Protein AF-A0A538M426-F1 (afdb_monomer_lite)

pLDDT: mean 70.5, std 25.53, range [31.39, 98.0]

Structure (mmCIF, N/CA/C/O backbone):
data_AF-A0A538M426-F1
#
_entry.id   AF-A0A538M426-F1
#
loop_
_atom_site.group_PDB
_atom_site.id
_atom_site.type_symbol
_atom_site.label_atom_id
_atom_site.label_alt_id
_atom_site.label_comp_id
_atom_site.label_asym_id
_atom_site.label_entity_id
_atom_site.label_seq_id
_atom_site.pdbx_PDB_ins_code
_atom_site.Cartn_x
_atom_site.Cartn_y
_atom_site.Cartn_z
_atom_site.occupancy
_atom_site.B_iso_or_equiv
_atom_site.auth_seq_id
_atom_site.auth_comp_id
_atom_site.auth_asym_id
_atom_site.auth_atom_id
_atom_site.pdbx_PDB_model_num
ATOM 1 N N . MET A 1 1 ? 7.640 -6.543 15.616 1.00 33.19 1 MET A N 1
ATOM 2 C CA . MET A 1 1 ? 6.714 -7.384 16.399 1.00 33.19 1 MET A CA 1
ATOM 3 C C . MET A 1 1 ? 5.357 -6.705 16.389 1.00 33.19 1 MET A C 1
ATOM 5 O O . MET A 1 1 ? 5.169 -5.740 17.117 1.00 33.19 1 MET A O 1
ATOM 9 N N . ALA A 1 2 ? 4.468 -7.124 15.488 1.00 44.34 2 ALA A N 1
ATOM 10 C CA . ALA A 1 2 ? 3.070 -6.714 15.543 1.00 44.34 2 ALA A CA 1
ATOM 11 C C . ALA A 1 2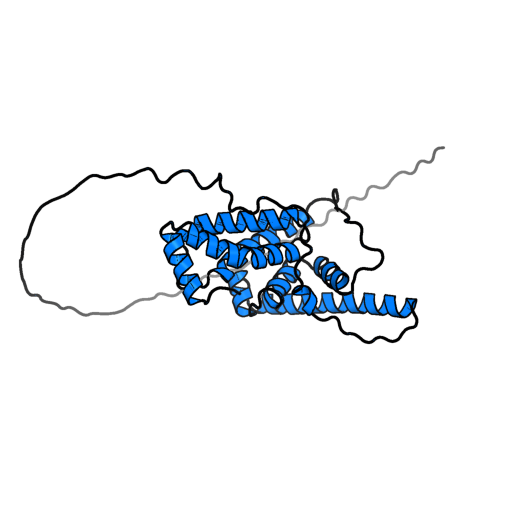 ? 2.462 -7.297 16.827 1.00 44.34 2 ALA A C 1
ATOM 13 O O . ALA A 1 2 ? 2.754 -8.449 17.157 1.00 44.34 2 ALA A O 1
ATOM 14 N N . GLY A 1 3 ? 1.681 -6.507 17.568 1.00 53.19 3 GLY A N 1
ATOM 15 C CA . GLY A 1 3 ? 0.890 -7.028 18.686 1.00 53.19 3 GLY A CA 1
ATOM 16 C C . GLY A 1 3 ? 0.072 -8.232 18.221 1.00 53.19 3 GLY A C 1
ATOM 17 O O . GLY A 1 3 ? -0.242 -8.350 17.032 1.00 53.19 3 GLY A O 1
ATOM 18 N N . SER A 1 4 ? -0.240 -9.160 19.126 1.00 66.19 4 SER A N 1
ATOM 19 C CA . SER A 1 4 ? -1.030 -10.331 18.747 1.00 66.19 4 SER A CA 1
ATOM 20 C C . SER A 1 4 ? -2.331 -9.869 18.075 1.00 66.19 4 SER A C 1
ATOM 22 O O . SER A 1 4 ? -2.856 -8.805 18.401 1.00 66.19 4 SER A O 1
ATOM 24 N N . GLY A 1 5 ? -2.902 -10.641 17.143 1.00 72.56 5 GLY A N 1
ATOM 25 C CA . GLY A 1 5 ? -4.150 -10.235 16.470 1.00 72.56 5 GLY A CA 1
ATOM 26 C C . GLY A 1 5 ? -5.316 -9.933 17.434 1.00 72.56 5 GLY A C 1
ATOM 27 O O . GLY A 1 5 ? -6.290 -9.286 17.051 1.00 72.56 5 GLY A O 1
ATOM 28 N N . ARG A 1 6 ? -5.221 -10.370 18.700 1.00 74.44 6 ARG A N 1
ATOM 29 C CA . ARG A 1 6 ? -6.130 -9.982 19.790 1.00 74.44 6 ARG A CA 1
ATOM 30 C C . ARG A 1 6 ? -5.873 -8.560 20.299 1.00 74.44 6 ARG A C 1
ATOM 32 O O . ARG A 1 6 ? -6.839 -7.835 20.532 1.00 74.44 6 ARG A O 1
ATOM 39 N N . ASP A 1 7 ? -4.612 -8.158 20.414 1.00 87.88 7 ASP A N 1
ATOM 40 C CA . ASP A 1 7 ? -4.210 -6.804 20.806 1.00 87.88 7 ASP A CA 1
ATOM 41 C C . ASP A 1 7 ? -4.631 -5.788 19.741 1.00 87.88 7 ASP A C 1
ATOM 43 O O . ASP A 1 7 ? -5.226 -4.769 20.082 1.00 87.88 7 ASP A O 1
ATOM 47 N N . GLU A 1 8 ? -4.455 -6.112 18.453 1.00 91.81 8 GLU A N 1
ATOM 48 C CA . GLU A 1 8 ? -4.885 -5.238 17.349 1.00 91.81 8 GLU A CA 1
ATOM 49 C C . GLU A 1 8 ? -6.392 -4.955 17.408 1.00 91.81 8 GLU A C 1
ATOM 51 O O . GLU A 1 8 ? -6.820 -3.802 17.358 1.00 91.81 8 GLU A O 1
ATOM 56 N N . ARG A 1 9 ? -7.219 -5.993 17.581 1.00 92.69 9 ARG A N 1
ATOM 57 C CA . ARG A 1 9 ? -8.678 -5.824 17.703 1.00 92.69 9 ARG A CA 1
ATOM 58 C C . ARG A 1 9 ? -9.058 -4.982 18.921 1.00 92.69 9 ARG A C 1
ATOM 60 O O . ARG A 1 9 ? -10.021 -4.213 18.859 1.00 92.69 9 ARG A O 1
ATOM 67 N N . ALA A 1 10 ? -8.331 -5.129 20.028 1.00 93.56 10 ALA A N 1
ATOM 68 C CA . ALA A 1 10 ? -8.553 -4.327 21.225 1.00 93.56 10 ALA A CA 1
ATOM 69 C C . ALA A 1 10 ? -8.192 -2.853 20.991 1.00 93.56 10 ALA A C 1
ATOM 71 O O . ALA A 1 10 ? -8.978 -1.987 21.386 1.00 93.56 10 ALA A O 1
ATOM 72 N N . TRP A 1 11 ? -7.074 -2.583 20.307 1.00 94.56 11 TRP A N 1
ATOM 73 C CA . TRP A 1 11 ? -6.669 -1.237 19.904 1.00 94.56 11 TRP A CA 1
ATOM 74 C C . TRP A 1 11 ? -7.706 -0.597 18.984 1.00 94.56 11 TRP A C 1
ATOM 76 O O . TRP A 1 11 ? -8.183 0.489 19.290 1.00 94.56 11 TRP A O 1
ATOM 86 N N . VAL A 1 12 ? -8.157 -1.295 17.934 1.00 95.12 12 VAL A N 1
ATOM 87 C CA . VAL A 1 12 ? -9.215 -0.802 17.027 1.00 95.12 12 VAL A CA 1
ATOM 88 C C . VAL A 1 12 ? -10.475 -0.428 17.801 1.00 95.12 12 VAL A C 1
ATOM 90 O O . VAL A 1 12 ? -11.002 0.668 17.632 1.00 95.12 12 VAL A O 1
ATOM 93 N N . ARG A 1 13 ? -10.950 -1.309 18.689 1.00 94.88 13 ARG A N 1
ATOM 94 C CA . ARG A 1 13 ? -12.170 -1.058 19.469 1.00 94.88 13 ARG A CA 1
ATOM 95 C C . ARG A 1 13 ? -12.049 0.185 20.355 1.00 94.88 13 ARG A C 1
ATOM 97 O O . ARG A 1 13 ? -13.013 0.935 20.460 1.00 94.88 13 ARG A O 1
ATOM 104 N N . ARG A 1 14 ? -10.912 0.384 21.025 1.00 95.00 14 ARG A N 1
ATOM 105 C CA . ARG A 1 14 ? -10.715 1.546 21.906 1.00 95.00 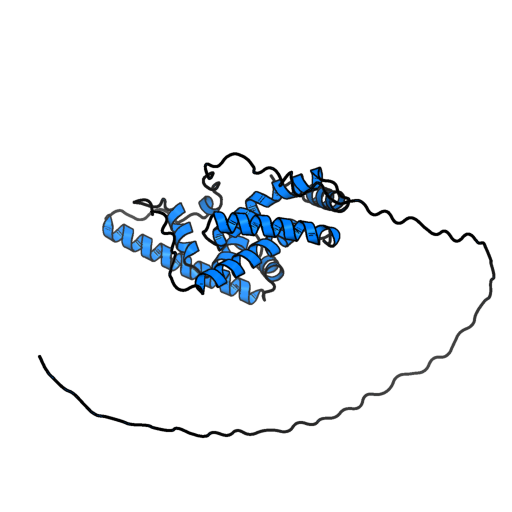14 ARG A CA 1
ATOM 106 C C . ARG A 1 14 ? -10.418 2.822 21.121 1.00 95.00 14 ARG A C 1
ATOM 108 O O . ARG A 1 14 ? -10.907 3.877 21.505 1.00 95.00 14 ARG A O 1
ATOM 115 N N . ALA A 1 15 ? -9.716 2.725 19.996 1.00 94.44 15 ALA A N 1
ATOM 116 C CA . ALA A 1 15 ? -9.521 3.839 19.073 1.00 94.44 15 ALA A CA 1
ATOM 117 C C . ALA A 1 15 ? -10.861 4.325 18.486 1.00 94.44 15 ALA A C 1
ATOM 119 O O . ALA A 1 15 ? -11.098 5.526 18.438 1.00 94.44 15 ALA A O 1
ATOM 120 N N . GLN A 1 16 ? -11.788 3.413 18.154 1.00 94.69 16 GLN A N 1
ATOM 121 C CA . GLN A 1 16 ? -13.172 3.757 17.780 1.00 94.69 16 GLN A CA 1
ATOM 122 C C . GLN A 1 16 ? -13.926 4.509 18.889 1.00 94.69 16 GLN A C 1
ATOM 124 O O . GLN A 1 16 ? -14.811 5.304 18.596 1.00 94.69 16 GLN A O 1
ATOM 129 N N . ALA A 1 17 ? -13.579 4.268 20.156 1.00 93.88 17 ALA A N 1
ATOM 130 C CA . ALA A 1 17 ? -14.134 4.975 21.308 1.00 93.88 17 ALA A CA 1
ATOM 131 C C . ALA A 1 17 ? -13.383 6.281 21.648 1.00 93.88 17 ALA A C 1
ATOM 133 O O . ALA A 1 17 ? -13.677 6.897 22.668 1.00 93.88 17 ALA A O 1
ATOM 134 N N . GLY A 1 18 ? -12.417 6.701 20.820 1.00 92.25 18 GLY A N 1
ATOM 135 C CA . GLY A 1 18 ? -11.658 7.944 20.999 1.00 92.25 18 GLY A CA 1
ATOM 136 C C . GLY A 1 18 ? -10.341 7.807 21.770 1.00 92.25 18 GLY A C 1
ATOM 137 O O . GLY A 1 18 ? -9.725 8.819 22.091 1.00 92.25 18 GLY A O 1
ATOM 138 N N . SER A 1 19 ? -9.874 6.589 22.069 1.00 95.06 19 SER A N 1
ATOM 139 C CA . SER A 1 19 ? -8.576 6.392 22.731 1.00 95.06 19 SER A CA 1
ATOM 140 C C . SER A 1 19 ? -7.412 6.749 21.803 1.00 95.06 19 SER A C 1
ATOM 142 O O . SER A 1 19 ? -7.078 6.001 20.877 1.00 95.06 19 SER A O 1
ATOM 144 N N . GLN A 1 20 ? -6.753 7.872 22.089 1.00 92.12 20 GLN A N 1
ATOM 145 C CA . GLN A 1 20 ? -5.581 8.333 21.344 1.00 92.12 20 GLN A CA 1
ATOM 146 C C . GLN A 1 20 ? -4.395 7.368 21.478 1.00 92.12 20 GLN A C 1
ATOM 148 O O . GLN A 1 20 ? -3.727 7.073 20.491 1.00 92.12 20 GLN A O 1
ATOM 153 N N . THR A 1 21 ? -4.163 6.806 22.667 1.00 95.12 21 THR A N 1
ATOM 154 C CA . THR A 1 21 ? -3.060 5.861 22.908 1.00 95.12 21 THR A CA 1
ATOM 155 C C . THR A 1 21 ? -3.200 4.582 22.081 1.00 95.12 21 THR A C 1
ATOM 157 O O . THR A 1 21 ? -2.215 4.069 21.552 1.00 95.12 21 THR A O 1
ATOM 160 N N . ASP A 1 22 ? -4.423 4.067 21.928 1.00 94.50 22 ASP A N 1
ATOM 161 C CA . ASP A 1 22 ? -4.673 2.879 21.108 1.00 94.50 22 ASP A CA 1
ATOM 162 C C . ASP A 1 22 ? -4.569 3.182 19.610 1.00 94.50 22 ASP A C 1
ATOM 164 O O . ASP A 1 22 ? -4.085 2.351 18.839 1.00 94.50 22 ASP A O 1
ATOM 168 N N . PHE A 1 23 ? -4.966 4.387 19.195 1.00 90.44 23 PHE A N 1
ATOM 169 C CA . PHE A 1 23 ? -4.726 4.843 17.832 1.00 90.44 23 PHE A CA 1
ATOM 170 C C . PHE A 1 23 ? -3.224 4.960 17.530 1.00 90.44 23 PHE A C 1
ATOM 172 O O . PHE A 1 23 ? -2.760 4.479 16.497 1.00 90.44 23 PHE A O 1
ATOM 179 N N . GLU A 1 24 ? -2.435 5.522 18.446 1.00 92.62 24 GLU A N 1
ATOM 180 C CA . GLU A 1 24 ? -0.978 5.568 18.308 1.00 92.62 24 GLU A CA 1
ATOM 181 C C . GLU A 1 24 ? -0.356 4.172 18.226 1.00 92.62 24 GLU A C 1
ATOM 183 O O . GLU A 1 24 ? 0.594 3.971 17.468 1.00 92.62 24 GLU A O 1
ATOM 188 N N . ALA A 1 25 ? -0.883 3.194 18.968 1.00 93.75 25 ALA A N 1
ATOM 189 C CA . ALA A 1 25 ? -0.431 1.809 18.870 1.00 93.75 25 ALA A CA 1
ATOM 190 C C . ALA A 1 25 ? -0.681 1.229 17.465 1.00 93.75 25 ALA A C 1
ATOM 192 O O . ALA A 1 25 ? 0.228 0.628 16.886 1.00 93.75 25 ALA A O 1
ATOM 193 N N . LEU A 1 26 ? -1.861 1.478 16.878 1.00 93.38 26 LEU A N 1
ATOM 194 C CA . LEU A 1 26 ? -2.162 1.107 15.487 1.00 93.38 26 LEU A CA 1
ATOM 195 C C . LEU A 1 26 ? -1.215 1.798 14.503 1.00 93.38 26 LEU A C 1
ATOM 197 O O . LEU A 1 26 ? -0.661 1.142 13.621 1.00 93.38 26 LEU A O 1
ATOM 201 N N . PHE A 1 27 ? -0.991 3.101 14.670 1.00 93.69 27 PHE A N 1
ATOM 202 C CA . PHE A 1 27 ? -0.081 3.862 13.820 1.00 93.69 27 PHE A CA 1
ATOM 203 C C . PHE A 1 27 ? 1.338 3.287 13.861 1.00 93.69 27 PHE A C 1
ATOM 205 O O . PHE A 1 27 ? 1.893 2.939 12.821 1.00 93.69 27 PHE A O 1
ATOM 212 N N . ARG A 1 28 ? 1.915 3.104 15.055 1.00 93.44 28 ARG A N 1
ATOM 213 C CA . ARG A 1 28 ? 3.279 2.568 15.216 1.00 93.44 28 ARG A CA 1
ATOM 214 C C . ARG A 1 28 ? 3.423 1.162 14.634 1.00 93.44 28 ARG A C 1
ATOM 216 O O . ARG A 1 28 ? 4.468 0.849 14.068 1.00 93.44 28 ARG A O 1
ATOM 223 N N . ALA A 1 29 ? 2.393 0.326 14.767 1.00 93.00 29 ALA A N 1
ATOM 224 C CA . ALA A 1 29 ? 2.410 -1.037 14.246 1.00 93.00 29 ALA A CA 1
ATOM 225 C C . ALA A 1 29 ? 2.381 -1.088 12.709 1.00 93.00 29 ALA A C 1
ATOM 227 O O . ALA A 1 29 ? 3.038 -1.945 12.119 1.00 93.00 29 ALA A O 1
ATOM 228 N N . HIS A 1 30 ? 1.649 -0.173 12.066 1.00 94.44 30 HIS A N 1
ATOM 229 C CA . HIS A 1 30 ? 1.357 -0.256 10.631 1.00 94.44 30 HIS A CA 1
ATOM 230 C C . HIS A 1 30 ? 2.090 0.766 9.758 1.00 94.44 30 HIS A C 1
ATOM 232 O O . HIS A 1 30 ? 2.163 0.578 8.545 1.00 94.44 30 HIS A O 1
ATOM 238 N N . TRP A 1 31 ? 2.673 1.817 10.342 1.00 94.88 31 TRP A N 1
ATOM 239 C CA . TRP A 1 31 ? 3.366 2.871 9.593 1.00 94.88 31 TRP A CA 1
ATOM 240 C C . TRP A 1 31 ? 4.498 2.320 8.727 1.00 94.88 31 TRP A C 1
ATOM 242 O O . TRP A 1 31 ? 4.532 2.561 7.524 1.00 94.88 31 TRP A O 1
ATOM 252 N N . GLY A 1 32 ? 5.401 1.538 9.326 1.00 93.88 32 GLY A N 1
ATOM 253 C CA . GLY A 1 32 ? 6.564 0.983 8.629 1.00 93.88 32 GLY A CA 1
ATOM 254 C C . GLY A 1 32 ? 6.181 0.151 7.397 1.00 93.88 32 GLY A C 1
ATOM 255 O O . GLY A 1 32 ? 6.642 0.470 6.300 1.00 93.88 32 GLY A O 1
ATOM 256 N N . PRO A 1 33 ? 5.332 -0.885 7.541 1.00 94.00 33 PRO A N 1
ATOM 257 C CA . PRO A 1 33 ? 4.847 -1.677 6.410 1.00 94.00 33 PRO A CA 1
ATOM 258 C C . PRO A 1 33 ? 4.116 -0.849 5.343 1.00 94.00 33 PRO A C 1
ATOM 260 O O . PRO A 1 33 ? 4.401 -1.017 4.156 1.00 94.00 33 PRO A O 1
ATOM 263 N N . ALA A 1 34 ? 3.236 0.074 5.745 1.00 95.56 34 ALA A N 1
ATOM 264 C CA . ALA A 1 34 ? 2.467 0.907 4.822 1.00 95.56 34 ALA A CA 1
ATOM 265 C C . ALA A 1 34 ? 3.356 1.862 4.011 1.00 95.56 34 ALA A C 1
ATOM 267 O O . ALA A 1 34 ? 3.294 1.863 2.780 1.00 95.56 34 ALA A O 1
ATOM 268 N N . TYR A 1 35 ? 4.230 2.616 4.683 1.00 96.19 35 TYR A N 1
ATOM 269 C CA . TYR A 1 35 ? 5.200 3.503 4.038 1.00 96.19 35 TYR A CA 1
ATOM 270 C C . TYR A 1 35 ? 6.107 2.728 3.085 1.00 96.19 35 TYR A C 1
ATOM 272 O O . TYR A 1 35 ? 6.313 3.121 1.939 1.00 96.19 35 TYR A O 1
ATOM 280 N N . ARG A 1 36 ? 6.612 1.572 3.525 1.00 94.00 36 ARG A N 1
ATOM 281 C CA . ARG A 1 36 ? 7.500 0.748 2.706 1.00 94.00 36 ARG A CA 1
ATOM 282 C C . ARG A 1 36 ? 6.796 0.197 1.471 1.00 94.00 36 ARG A C 1
ATOM 284 O O . ARG A 1 36 ? 7.399 0.158 0.400 1.00 94.00 36 ARG A O 1
ATOM 291 N N . ALA A 1 37 ? 5.532 -0.198 1.599 1.00 95.00 37 ALA A N 1
ATOM 292 C CA . ALA A 1 37 ? 4.727 -0.610 0.461 1.00 95.00 37 ALA A CA 1
ATOM 293 C C . ALA A 1 37 ? 4.519 0.548 -0.527 1.00 95.00 37 ALA A C 1
ATOM 295 O O . ALA A 1 37 ? 4.751 0.362 -1.722 1.00 95.00 37 ALA A O 1
ATOM 296 N N . ALA A 1 38 ? 4.167 1.742 -0.038 1.00 96.25 38 ALA A N 1
ATOM 297 C CA . ALA A 1 38 ? 4.039 2.939 -0.869 1.00 96.25 38 ALA A CA 1
ATOM 298 C C . ALA A 1 38 ? 5.354 3.258 -1.592 1.00 96.25 38 ALA A C 1
ATOM 300 O O . ALA A 1 38 ? 5.358 3.383 -2.813 1.00 96.25 38 ALA A O 1
ATOM 301 N N . TYR A 1 39 ? 6.479 3.275 -0.875 1.00 95.25 39 TYR A N 1
ATOM 302 C CA . TYR A 1 39 ? 7.806 3.565 -1.420 1.00 95.25 39 TYR A CA 1
ATOM 303 C C . TYR A 1 39 ? 8.217 2.612 -2.541 1.00 95.25 39 TYR A C 1
ATOM 305 O O . TYR A 1 39 ? 8.662 3.053 -3.600 1.00 95.25 39 TYR A O 1
ATOM 313 N N . LEU A 1 40 ? 8.023 1.304 -2.359 1.00 92.62 40 LEU A N 1
ATOM 314 C CA . LEU A 1 40 ? 8.342 0.336 -3.411 1.00 92.62 40 LEU A CA 1
ATOM 315 C C . LEU A 1 40 ? 7.419 0.462 -4.631 1.00 92.62 40 LEU A C 1
ATOM 317 O O . LEU A 1 40 ? 7.817 0.095 -5.739 1.00 92.62 40 LEU A O 1
ATOM 321 N N . VAL A 1 41 ? 6.205 0.989 -4.448 1.00 93.62 41 VAL A N 1
ATOM 322 C CA . VAL A 1 41 ? 5.282 1.263 -5.551 1.00 93.62 41 VAL A CA 1
ATOM 323 C C . VAL A 1 41 ? 5.619 2.575 -6.255 1.00 93.62 41 VAL A C 1
ATOM 325 O O . VAL A 1 41 ? 5.615 2.567 -7.481 1.00 93.62 41 VAL A O 1
ATOM 328 N N . VAL A 1 42 ? 5.927 3.673 -5.558 1.00 93.25 42 VAL A N 1
ATOM 329 C CA . VAL A 1 42 ? 6.094 5.006 -6.181 1.00 93.25 42 VAL A CA 1
ATOM 330 C C . VAL A 1 42 ? 7.533 5.405 -6.478 1.00 93.25 42 VAL A C 1
ATOM 332 O O . VAL A 1 42 ? 7.741 6.226 -7.363 1.00 93.25 42 VAL A O 1
ATOM 335 N N . ARG A 1 43 ? 8.518 4.794 -5.805 1.00 88.06 43 ARG A N 1
ATOM 336 C CA . ARG A 1 43 ? 9.963 5.042 -5.986 1.00 88.06 43 ARG A CA 1
ATOM 337 C C . ARG A 1 43 ? 10.436 6.462 -5.661 1.00 88.06 43 ARG A C 1
ATOM 339 O O . ARG A 1 43 ? 11.559 6.816 -5.995 1.00 88.06 43 ARG A O 1
ATOM 346 N N . ASP A 1 44 ? 9.617 7.216 -4.947 1.00 88.50 44 ASP A N 1
ATOM 347 C CA . ASP A 1 44 ? 9.888 8.567 -4.477 1.00 88.50 44 ASP A CA 1
ATOM 348 C C . ASP A 1 44 ? 9.624 8.599 -2.967 1.00 88.50 44 ASP A C 1
ATOM 350 O O . ASP A 1 44 ? 8.564 8.171 -2.512 1.00 88.50 44 ASP A O 1
ATOM 354 N N . ALA A 1 45 ? 10.619 9.018 -2.183 1.00 88.31 45 ALA A N 1
ATOM 355 C CA . ALA A 1 45 ? 10.525 8.999 -0.725 1.00 88.31 45 ALA A CA 1
ATOM 356 C C . ALA A 1 45 ? 9.512 10.023 -0.196 1.00 88.31 45 ALA A C 1
ATOM 358 O O . ALA A 1 45 ? 8.740 9.688 0.699 1.00 88.31 45 ALA A O 1
ATOM 359 N N . ALA A 1 46 ? 9.487 11.227 -0.776 1.00 90.62 46 ALA A N 1
ATOM 360 C CA . ALA A 1 46 ? 8.567 12.283 -0.369 1.00 90.62 46 ALA A CA 1
ATOM 361 C C . ALA A 1 46 ? 7.129 11.893 -0.724 1.00 90.62 46 ALA A C 1
ATOM 363 O O . ALA A 1 46 ? 6.262 11.866 0.143 1.00 90.62 46 ALA A O 1
ATOM 364 N N . ALA A 1 47 ? 6.899 11.442 -1.961 1.00 93.31 47 ALA A N 1
ATOM 365 C CA . ALA A 1 47 ? 5.576 10.986 -2.371 1.00 93.31 47 ALA A CA 1
ATOM 366 C C . ALA A 1 47 ? 5.099 9.777 -1.552 1.00 93.31 47 ALA A C 1
ATOM 368 O O . ALA A 1 47 ? 3.922 9.682 -1.215 1.00 93.31 47 ALA A O 1
ATOM 369 N N . ALA A 1 48 ? 5.990 8.835 -1.226 1.00 94.75 48 ALA A N 1
ATOM 370 C CA . ALA A 1 48 ? 5.640 7.678 -0.405 1.00 94.75 48 ALA A CA 1
ATOM 371 C C . ALA A 1 48 ? 5.230 8.069 1.015 1.00 94.75 48 ALA A C 1
ATOM 373 O O . ALA A 1 48 ? 4.306 7.467 1.568 1.00 94.75 48 ALA A O 1
ATOM 374 N N . GLU A 1 49 ? 5.921 9.048 1.598 1.00 94.50 49 GLU A N 1
ATOM 375 C CA . GLU A 1 49 ? 5.575 9.604 2.898 1.00 94.50 49 GLU A CA 1
ATOM 376 C C . GLU A 1 49 ? 4.199 10.265 2.840 1.00 94.50 49 GLU A C 1
ATOM 378 O O . GLU A 1 49 ? 3.317 9.855 3.595 1.00 94.50 49 GLU A O 1
ATOM 383 N N . ASP A 1 50 ? 3.971 11.161 1.879 1.00 96.94 50 ASP A N 1
ATOM 384 C CA . ASP A 1 50 ? 2.686 11.843 1.687 1.00 96.94 50 ASP A CA 1
ATOM 385 C C . ASP A 1 50 ? 1.534 10.843 1.503 1.00 96.94 50 ASP A C 1
ATOM 387 O O . ASP A 1 50 ? 0.524 10.899 2.205 1.00 96.94 50 ASP A O 1
ATOM 391 N N . ILE A 1 51 ? 1.703 9.848 0.626 1.00 97.94 51 ILE A N 1
ATOM 392 C CA . ILE A 1 51 ? 0.697 8.806 0.376 1.00 97.94 51 ILE A CA 1
ATOM 393 C C . ILE A 1 51 ? 0.395 8.000 1.642 1.00 97.94 51 ILE A C 1
ATOM 395 O O . ILE A 1 51 ? -0.767 7.665 1.901 1.00 97.94 51 ILE A O 1
ATOM 399 N N . ALA A 1 52 ? 1.419 7.651 2.423 1.00 96.62 52 ALA A N 1
ATOM 400 C CA . ALA A 1 52 ? 1.226 6.930 3.672 1.00 96.62 52 ALA A CA 1
ATOM 401 C C . ALA A 1 52 ? 0.482 7.803 4.691 1.00 96.62 52 ALA A C 1
ATOM 403 O O . ALA A 1 52 ? -0.504 7.339 5.268 1.00 96.62 52 ALA A O 1
ATOM 404 N N . GLN A 1 53 ? 0.885 9.066 4.868 1.00 96.69 53 GLN A N 1
ATOM 405 C CA . GLN A 1 53 ? 0.215 10.017 5.760 1.00 96.69 53 GLN A CA 1
ATOM 406 C C . GLN A 1 53 ? -1.256 10.197 5.376 1.00 96.69 53 GLN A C 1
ATOM 408 O O . GLN A 1 53 ? -2.144 9.980 6.204 1.00 96.69 53 GLN A O 1
ATOM 413 N N . GLU A 1 54 ? -1.536 10.513 4.112 1.00 96.94 54 GLU A N 1
ATOM 414 C CA . GLU A 1 54 ? -2.898 10.652 3.596 1.00 96.94 54 GLU A CA 1
ATOM 415 C C . GLU A 1 54 ? -3.710 9.364 3.752 1.00 96.94 54 GLU A C 1
ATOM 417 O O . GLU A 1 54 ? -4.902 9.409 4.070 1.00 96.94 54 GLU A O 1
ATOM 422 N N . GLY A 1 55 ? -3.075 8.206 3.558 1.00 96.44 55 GLY A N 1
ATOM 423 C CA . GLY A 1 55 ? -3.686 6.901 3.781 1.00 96.44 55 GLY A CA 1
ATOM 424 C C . GLY A 1 55 ? -4.107 6.696 5.236 1.00 96.44 55 GLY A C 1
ATOM 425 O O . GLY A 1 55 ? -5.232 6.266 5.491 1.00 96.44 55 GLY A O 1
ATOM 426 N N . PHE A 1 56 ? -3.257 7.068 6.195 1.00 95.25 56 PHE A N 1
ATOM 427 C CA . PHE A 1 56 ? -3.595 7.029 7.619 1.00 95.25 56 PHE A CA 1
ATOM 428 C C . PHE A 1 56 ? -4.685 8.036 7.989 1.00 95.25 56 PHE A C 1
ATOM 430 O O . PHE A 1 56 ? -5.605 7.682 8.722 1.00 95.25 56 PHE A O 1
ATOM 437 N N . ILE A 1 57 ? -4.642 9.258 7.454 1.00 95.12 57 ILE A N 1
ATOM 438 C CA . ILE A 1 57 ? -5.695 10.263 7.669 1.00 95.12 57 ILE A CA 1
ATOM 439 C C . ILE A 1 57 ? -7.038 9.746 7.134 1.00 95.12 57 ILE A C 1
ATOM 441 O O . ILE A 1 57 ? -8.067 9.863 7.802 1.00 95.12 57 ILE A O 1
ATOM 445 N N . ALA A 1 58 ? -7.045 9.133 5.949 1.00 95.06 58 ALA A N 1
ATOM 446 C CA . ALA A 1 58 ? -8.240 8.513 5.387 1.00 95.06 58 ALA A CA 1
ATOM 447 C C . ALA A 1 58 ? -8.736 7.338 6.243 1.00 95.06 58 ALA A C 1
ATOM 449 O O . ALA A 1 58 ? -9.941 7.214 6.461 1.00 95.06 58 ALA A O 1
ATOM 450 N N . ALA A 1 59 ? -7.823 6.512 6.763 1.00 93.19 59 ALA A N 1
ATOM 451 C CA . ALA A 1 59 ? -8.160 5.417 7.665 1.00 93.19 59 ALA A CA 1
ATOM 452 C C . ALA A 1 59 ? -8.787 5.932 8.969 1.00 93.19 59 ALA A C 1
ATOM 454 O O . ALA A 1 59 ? -9.814 5.418 9.389 1.00 93.19 59 ALA A O 1
ATOM 455 N N . VAL A 1 60 ? -8.253 6.994 9.574 1.00 90.88 60 VAL A N 1
ATOM 456 C CA . VAL A 1 60 ? -8.830 7.630 10.775 1.00 90.88 60 VAL A CA 1
ATOM 457 C C . VAL A 1 60 ? -10.259 8.083 10.524 1.00 90.88 60 VAL A C 1
ATOM 459 O O . VAL A 1 60 ? -11.160 7.745 11.287 1.00 90.88 60 VAL A O 1
ATOM 462 N N . ARG A 1 61 ? -10.475 8.821 9.429 1.00 92.50 61 ARG A N 1
ATOM 463 C CA . ARG A 1 61 ? -11.791 9.364 9.056 1.00 92.50 61 ARG A CA 1
ATOM 464 C C . ARG A 1 61 ? -12.837 8.284 8.769 1.00 92.50 61 ARG A C 1
ATOM 466 O O . ARG A 1 61 ? -14.021 8.593 8.703 1.00 92.50 61 ARG A O 1
ATOM 473 N N . ALA A 1 62 ? -12.405 7.048 8.537 1.00 93.62 62 ALA A N 1
ATOM 474 C CA . ALA A 1 62 ? -13.269 5.902 8.282 1.00 93.62 62 ALA A CA 1
ATOM 475 C C . ALA A 1 62 ? -13.228 4.854 9.408 1.00 93.62 62 ALA A C 1
ATOM 477 O O . ALA A 1 62 ? -13.875 3.810 9.291 1.00 93.62 62 ALA A O 1
ATOM 478 N N . LEU A 1 63 ? -12.460 5.098 10.475 1.00 93.25 63 LEU A N 1
ATOM 479 C CA . LEU A 1 63 ? -12.216 4.124 11.536 1.00 93.25 63 LEU A CA 1
ATOM 480 C C . LEU A 1 63 ? -13.489 3.825 12.327 1.00 93.25 63 LEU A C 1
ATOM 482 O O . LEU A 1 63 ? -13.704 2.689 12.740 1.00 93.25 63 LEU A O 1
ATOM 486 N N . ASP A 1 64 ? -14.348 4.825 12.495 1.00 91.19 64 ASP A N 1
ATOM 487 C CA . ASP A 1 64 ? -15.668 4.728 13.121 1.00 91.19 64 ASP A CA 1
ATOM 488 C C . ASP A 1 64 ? -16.560 3.659 12.463 1.00 91.19 64 ASP A C 1
ATOM 490 O O . ASP A 1 64 ? -17.239 2.893 13.148 1.00 91.19 64 ASP A O 1
ATOM 494 N N . ARG A 1 65 ? -16.502 3.559 11.131 1.00 92.06 65 ARG A N 1
ATOM 495 C CA . ARG A 1 65 ? -17.284 2.628 10.304 1.00 92.06 65 ARG A CA 1
ATOM 496 C C . ARG A 1 65 ? -16.551 1.326 9.989 1.00 92.06 65 ARG A C 1
ATOM 498 O O . ARG A 1 65 ? -17.123 0.444 9.347 1.00 92.06 65 ARG A O 1
ATOM 505 N N . PHE A 1 66 ? -15.298 1.186 10.413 1.00 93.75 66 PHE A N 1
ATOM 506 C CA . PHE A 1 66 ? -14.509 -0.011 10.154 1.00 93.75 66 PHE A CA 1
ATOM 507 C C . PHE A 1 66 ? -15.080 -1.239 10.888 1.00 93.75 66 PHE A C 1
ATOM 509 O O . PHE A 1 66 ? -15.316 -1.229 12.102 1.00 93.75 66 PHE A O 1
ATOM 516 N N . ASP A 1 67 ? -15.265 -2.339 10.152 1.00 92.31 67 ASP A N 1
ATOM 517 C CA . ASP A 1 67 ? -15.682 -3.618 10.723 1.00 92.31 67 ASP A CA 1
ATOM 518 C C . ASP A 1 67 ? -14.525 -4.273 11.489 1.00 92.31 67 ASP A C 1
ATOM 520 O O . ASP A 1 67 ? -13.676 -4.955 10.918 1.00 92.31 67 ASP A O 1
ATOM 524 N N . ARG A 1 68 ? -14.548 -4.135 12.818 1.00 90.00 68 ARG A N 1
ATOM 525 C CA . ARG A 1 68 ? -13.571 -4.718 13.758 1.00 90.00 68 ARG A CA 1
ATOM 526 C C . ARG A 1 68 ? -13.434 -6.248 13.691 1.00 90.00 68 ARG A C 1
ATOM 528 O O . ARG A 1 68 ? -12.560 -6.824 14.349 1.00 90.00 68 ARG A O 1
ATOM 535 N N . ARG A 1 69 ? -14.327 -6.948 12.977 1.00 88.88 69 ARG A N 1
ATOM 536 C CA . ARG A 1 69 ? -14.178 -8.388 12.724 1.00 88.88 69 ARG A CA 1
ATOM 537 C C . ARG A 1 69 ? -13.081 -8.672 11.699 1.00 88.88 69 ARG A C 1
ATOM 539 O O . ARG A 1 69 ? -12.491 -9.755 11.763 1.00 88.88 69 ARG A O 1
ATOM 546 N N . ARG A 1 70 ? -12.775 -7.709 10.830 1.00 90.44 70 ARG A N 1
ATOM 547 C CA . ARG A 1 70 ? -11.726 -7.782 9.811 1.00 90.44 70 ARG A CA 1
ATOM 548 C C . ARG A 1 70 ? -10.376 -7.308 10.369 1.00 90.44 70 ARG A C 1
ATOM 550 O O . ARG A 1 70 ? -10.356 -6.497 11.294 1.00 90.44 70 ARG A O 1
ATOM 557 N N . PRO A 1 71 ? -9.251 -7.820 9.843 1.00 90.50 71 PRO A N 1
ATOM 558 C CA . PRO A 1 71 ? -7.920 -7.338 10.210 1.00 90.50 71 PRO A CA 1
ATOM 559 C C . PRO A 1 71 ? -7.705 -5.897 9.725 1.00 90.50 71 PRO A C 1
ATOM 561 O O . PRO A 1 71 ? -8.129 -5.542 8.621 1.00 90.50 71 PRO A O 1
ATOM 564 N N . PHE A 1 72 ? -7.037 -5.071 10.532 1.00 93.25 72 PHE A N 1
ATOM 565 C CA . PHE A 1 72 ? -6.839 -3.650 10.217 1.00 93.25 72 PHE A CA 1
ATOM 566 C C . PHE A 1 72 ? -5.791 -3.445 9.116 1.00 93.25 72 PHE A C 1
ATOM 568 O O . PHE A 1 72 ? -6.014 -2.669 8.186 1.00 93.25 72 PHE A O 1
ATOM 575 N N . GLY A 1 73 ? -4.683 -4.192 9.180 1.00 92.62 73 GLY A N 1
ATOM 576 C CA . GLY A 1 73 ? -3.567 -4.087 8.232 1.00 92.62 73 GLY A CA 1
ATOM 577 C C . GLY A 1 73 ? -3.988 -4.159 6.756 1.00 92.62 73 GLY A C 1
ATOM 578 O O . GLY A 1 73 ? -3.737 -3.205 6.025 1.00 92.62 73 GLY A O 1
ATOM 579 N N . PRO A 1 74 ? -4.683 -5.219 6.292 1.00 93.50 74 PRO A N 1
ATOM 580 C CA . PRO A 1 74 ? -5.121 -5.326 4.895 1.00 93.50 74 PRO A CA 1
ATOM 581 C C . PRO A 1 74 ? -6.015 -4.172 4.435 1.00 93.50 74 PRO A C 1
ATOM 583 O O . PRO A 1 74 ? -5.903 -3.712 3.298 1.00 93.50 74 PRO A O 1
ATOM 586 N N . TRP A 1 75 ? -6.881 -3.674 5.320 1.00 94.81 75 TRP A N 1
ATOM 587 C CA . TRP A 1 75 ? -7.745 -2.538 5.022 1.00 94.81 75 TRP A CA 1
ATOM 588 C C . TRP A 1 75 ? -6.949 -1.241 4.847 1.00 94.81 75 TRP A C 1
ATOM 590 O O . TRP A 1 75 ? -7.156 -0.526 3.868 1.00 94.81 75 TRP A O 1
ATOM 600 N N . LEU A 1 76 ? -5.986 -0.967 5.727 1.00 96.00 76 LEU A N 1
ATOM 601 C CA . LEU A 1 76 ? -5.083 0.173 5.574 1.00 96.00 76 LEU A CA 1
ATOM 602 C C . LEU A 1 76 ? -4.200 0.035 4.324 1.00 96.00 76 LEU A C 1
ATOM 604 O O . LEU A 1 76 ? -4.070 0.977 3.543 1.00 96.00 76 LEU A O 1
ATOM 608 N N . HIS A 1 77 ? -3.610 -1.140 4.101 1.00 95.81 77 HIS A N 1
ATOM 609 C CA . HIS A 1 77 ? -2.744 -1.382 2.949 1.00 95.81 77 HIS A CA 1
ATOM 610 C C . HIS A 1 77 ? -3.492 -1.213 1.626 1.00 95.81 77 HIS A C 1
ATOM 612 O O . HIS A 1 77 ? -2.916 -0.684 0.680 1.00 95.81 77 HIS A O 1
ATOM 618 N N . ARG A 1 78 ? -4.786 -1.555 1.566 1.00 95.88 78 ARG A N 1
ATOM 619 C CA . ARG A 1 78 ? -5.653 -1.216 0.428 1.00 95.88 78 ARG A CA 1
ATOM 620 C C . ARG A 1 78 ? -5.671 0.282 0.141 1.00 95.88 78 ARG A C 1
ATOM 622 O O . ARG A 1 78 ? -5.457 0.694 -0.997 1.00 95.88 78 ARG A O 1
ATOM 629 N N . ILE A 1 79 ? -5.948 1.085 1.166 1.00 96.00 79 ILE A N 1
ATOM 630 C CA . ILE A 1 79 ? -6.064 2.546 1.058 1.00 96.00 79 ILE A CA 1
ATOM 631 C C . ILE A 1 79 ? -4.755 3.141 0.524 1.00 96.00 79 ILE A C 1
ATOM 633 O O . ILE A 1 79 ? -4.788 3.976 -0.383 1.00 96.00 79 ILE A O 1
ATOM 637 N N . VAL A 1 80 ? -3.625 2.691 1.073 1.00 97.88 80 VAL A N 1
ATOM 638 C CA . VAL A 1 80 ? -2.280 3.181 0.745 1.00 97.88 80 VAL A CA 1
ATOM 639 C C . VAL A 1 80 ? -1.831 2.721 -0.643 1.00 97.88 80 VAL A C 1
ATOM 641 O O . VAL A 1 80 ? -1.379 3.535 -1.444 1.00 97.88 80 VAL A O 1
ATOM 644 N N . VAL A 1 81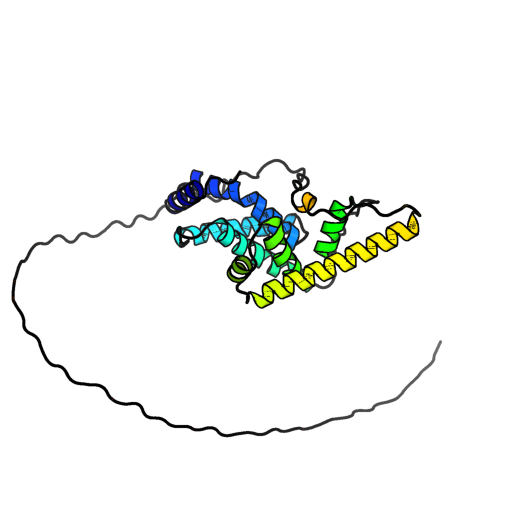 ? -1.980 1.436 -0.972 1.00 97.00 81 VAL A N 1
ATOM 645 C CA . VAL A 1 81 ? -1.496 0.890 -2.250 1.00 97.00 81 VAL A CA 1
ATOM 646 C C . VAL A 1 81 ? -2.316 1.397 -3.432 1.00 97.00 81 VAL A C 1
ATOM 648 O O . VAL A 1 81 ? -1.728 1.705 -4.465 1.00 97.00 81 VAL A O 1
ATOM 651 N N . ASN A 1 82 ? -3.635 1.559 -3.294 1.00 96.81 82 ASN A N 1
ATOM 652 C CA . ASN A 1 82 ? -4.442 2.150 -4.366 1.00 96.81 82 ASN A CA 1
ATOM 653 C C . ASN A 1 82 ? -4.003 3.592 -4.659 1.00 96.81 82 ASN A C 1
ATOM 655 O O . ASN A 1 82 ? -3.736 3.918 -5.812 1.00 96.81 82 ASN A O 1
ATOM 659 N N . ARG A 1 83 ? -3.801 4.413 -3.617 1.00 97.12 83 ARG A N 1
ATOM 660 C CA . ARG A 1 83 ? -3.245 5.771 -3.763 1.00 97.12 83 ARG A CA 1
ATOM 661 C C . ARG A 1 83 ? -1.875 5.767 -4.434 1.00 97.12 83 ARG A C 1
ATOM 663 O O . ARG A 1 83 ? -1.629 6.573 -5.323 1.00 97.12 83 ARG A O 1
ATOM 670 N N . ALA A 1 84 ? -1.001 4.840 -4.048 1.00 97.38 84 ALA A N 1
ATOM 671 C CA . ALA A 1 84 ? 0.321 4.703 -4.647 1.00 97.38 84 ALA A CA 1
ATOM 672 C C . ALA A 1 84 ? 0.264 4.333 -6.137 1.00 97.38 84 ALA A C 1
ATOM 674 O O . ALA A 1 84 ? 1.019 4.884 -6.940 1.00 97.38 84 ALA A O 1
ATOM 675 N N . ILE A 1 85 ? -0.642 3.431 -6.524 1.00 95.94 85 ILE A N 1
ATOM 676 C CA . ILE A 1 85 ? -0.872 3.081 -7.930 1.00 95.94 85 ILE A CA 1
ATOM 677 C C . ILE A 1 85 ? -1.380 4.303 -8.702 1.00 95.94 85 ILE A C 1
ATOM 679 O O . ILE A 1 85 ? -0.844 4.605 -9.768 1.00 95.94 85 ILE A O 1
ATOM 683 N N . ASP A 1 86 ? -2.374 5.014 -8.172 1.00 95.88 86 ASP A N 1
ATOM 684 C CA . ASP A 1 86 ? -2.978 6.169 -8.841 1.00 95.88 86 ASP A CA 1
ATOM 685 C C . ASP A 1 86 ? -1.981 7.323 -8.999 1.00 95.88 86 ASP A C 1
ATOM 687 O O . ASP A 1 86 ? -1.858 7.886 -10.089 1.00 95.88 86 ASP A O 1
ATOM 691 N N . TRP A 1 87 ? -1.184 7.608 -7.965 1.00 96.06 87 TRP A N 1
ATOM 692 C CA . TRP A 1 87 ? -0.092 8.578 -8.040 1.00 96.06 87 TRP A CA 1
ATOM 693 C C . TRP A 1 87 ? 0.930 8.192 -9.114 1.00 96.06 87 TRP A C 1
ATOM 695 O O . TRP A 1 87 ? 1.300 9.016 -9.952 1.00 96.06 87 TRP A O 1
ATOM 705 N N . ALA A 1 88 ? 1.353 6.925 -9.142 1.00 93.00 88 ALA A N 1
ATOM 706 C CA . ALA A 1 88 ? 2.352 6.454 -10.097 1.00 93.00 88 ALA A CA 1
ATOM 707 C C . ALA A 1 88 ? 1.831 6.469 -11.544 1.00 93.00 88 ALA A C 1
ATOM 709 O O . ALA A 1 88 ? 2.589 6.781 -12.463 1.00 93.00 88 ALA A O 1
ATOM 710 N N . ARG A 1 89 ? 0.539 6.183 -11.757 1.00 92.44 89 ARG A N 1
ATOM 711 C CA . ARG A 1 89 ? -0.126 6.345 -13.061 1.00 92.44 89 ARG A CA 1
ATOM 712 C C . ARG A 1 89 ? -0.144 7.802 -13.498 1.00 92.44 89 ARG A C 1
ATOM 714 O O . ARG A 1 89 ? 0.238 8.098 -14.625 1.00 92.44 89 ARG A O 1
ATOM 721 N N . ALA A 1 90 ? -0.545 8.705 -12.605 1.00 91.88 90 ALA A N 1
ATOM 722 C CA . ALA A 1 90 ? -0.577 10.133 -12.893 1.00 91.88 90 ALA A CA 1
ATOM 723 C C . ALA A 1 90 ? 0.824 10.675 -13.212 1.00 91.88 90 ALA A C 1
ATOM 725 O O . ALA A 1 90 ? 0.977 11.457 -14.146 1.00 91.88 90 ALA A O 1
ATOM 726 N N . ARG A 1 91 ? 1.862 10.223 -12.492 1.00 88.25 91 ARG A N 1
ATOM 727 C CA . ARG A 1 91 ? 3.257 10.598 -12.764 1.00 88.25 91 ARG A CA 1
ATOM 728 C C . ARG A 1 91 ? 3.724 10.122 -14.139 1.00 88.25 91 ARG A C 1
ATOM 730 O O . ARG A 1 91 ? 4.384 10.890 -14.825 1.00 88.25 91 ARG A O 1
ATOM 737 N N . ALA A 1 92 ? 3.352 8.909 -14.552 1.00 83.81 92 ALA A N 1
ATOM 738 C CA . ALA A 1 92 ? 3.711 8.359 -15.862 1.00 83.81 92 ALA A CA 1
ATOM 739 C C . ALA A 1 92 ? 3.038 9.079 -17.049 1.00 83.81 92 ALA A C 1
ATOM 741 O O . ALA A 1 92 ? 3.513 8.964 -18.173 1.00 83.81 92 ALA A O 1
ATOM 742 N N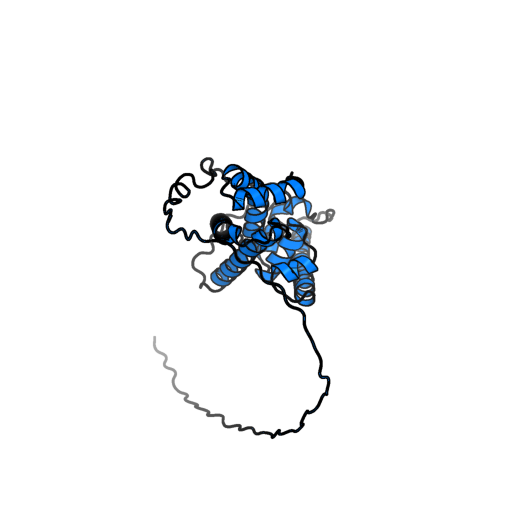 . LEU A 1 93 ? 1.940 9.806 -16.812 1.00 84.50 93 LEU A N 1
ATOM 743 C CA . LEU A 1 93 ? 1.223 10.584 -17.829 1.00 84.50 93 LEU A CA 1
ATOM 744 C C . LEU A 1 93 ? 1.745 12.023 -17.977 1.00 84.50 93 LEU A C 1
ATOM 746 O O . LEU A 1 93 ? 1.333 12.723 -18.901 1.00 84.50 93 LEU A O 1
ATOM 750 N N . ARG A 1 94 ? 2.613 12.496 -17.071 1.00 78.50 94 ARG A N 1
ATOM 751 C CA . ARG A 1 94 ? 3.182 13.847 -17.155 1.00 78.50 94 ARG A CA 1
ATOM 752 C C . ARG A 1 94 ? 4.312 13.863 -18.196 1.00 78.50 94 ARG A C 1
ATOM 754 O O . ARG A 1 94 ? 5.182 12.997 -18.114 1.00 78.50 94 ARG A O 1
ATOM 761 N N . PRO A 1 95 ? 4.326 14.816 -19.149 1.00 55.28 95 PRO A N 1
ATOM 762 C CA . PRO A 1 95 ? 5.435 14.962 -20.089 1.00 55.28 95 PRO A CA 1
ATOM 763 C C . PRO A 1 95 ? 6.743 15.198 -19.321 1.00 55.28 95 PRO A C 1
ATOM 765 O O . PRO A 1 95 ? 6.751 15.873 -18.290 1.00 55.28 95 PRO A O 1
ATOM 768 N N . GLU A 1 96 ? 7.820 14.572 -19.793 1.00 52.59 96 GLU A N 1
ATOM 769 C CA . GLU A 1 96 ? 9.123 14.498 -19.128 1.00 52.59 96 GLU A CA 1
ATOM 770 C C . GLU A 1 96 ? 9.691 15.897 -18.837 1.00 52.59 96 GLU A C 1
ATOM 772 O O . GLU A 1 96 ? 10.247 16.551 -19.712 1.00 52.59 96 GLU A O 1
ATOM 777 N N . GLY A 1 97 ? 9.523 16.370 -17.601 1.00 46.62 97 GLY A N 1
ATOM 778 C CA . GLY A 1 97 ? 10.111 17.628 -17.128 1.00 46.62 97 GLY A CA 1
ATOM 779 C C . GLY A 1 97 ? 10.902 17.509 -15.827 1.00 46.62 97 GLY A C 1
ATOM 780 O O . GLY A 1 97 ? 11.692 18.385 -15.516 1.00 46.62 97 GLY A O 1
ATOM 781 N N . GLU A 1 98 ? 10.742 16.423 -15.070 1.00 43.91 98 GLU A N 1
ATOM 782 C CA . GLU A 1 98 ? 11.426 16.245 -13.783 1.00 43.91 98 GLU A CA 1
ATOM 783 C C . GLU A 1 98 ? 11.684 14.756 -13.517 1.00 43.91 98 GLU A C 1
ATOM 785 O O . GLU A 1 98 ? 11.159 14.156 -12.580 1.00 43.91 98 GLU A O 1
ATOM 790 N N . ALA A 1 99 ? 12.476 14.085 -14.346 1.00 44.66 99 ALA A N 1
ATOM 791 C CA . ALA A 1 99 ? 13.136 12.891 -13.832 1.00 44.66 99 ALA A CA 1
ATOM 792 C C . ALA A 1 99 ? 14.143 13.383 -12.782 1.00 44.66 99 ALA A C 1
ATOM 794 O O . ALA A 1 99 ? 15.183 13.931 -13.135 1.00 44.66 99 ALA A O 1
ATOM 795 N N . VAL A 1 100 ? 13.803 13.278 -11.494 1.00 41.62 100 VAL A N 1
ATOM 796 C CA . VAL A 1 100 ? 14.769 13.514 -10.418 1.00 41.62 100 VAL A CA 1
ATOM 797 C C . VAL A 1 100 ? 15.731 12.335 -10.466 1.00 41.62 100 VAL A C 1
ATOM 799 O O . VAL A 1 100 ? 15.485 11.280 -9.882 1.00 41.62 100 VAL A O 1
ATOM 802 N N . ASP A 1 101 ? 16.776 12.487 -11.271 1.00 37.88 101 ASP A N 1
ATOM 803 C CA . ASP A 1 101 ? 17.855 11.524 -11.390 1.00 37.88 101 ASP A CA 1
ATOM 804 C C . ASP A 1 101 ? 18.664 11.621 -10.092 1.00 37.88 101 ASP A C 1
ATOM 806 O O . ASP A 1 101 ? 19.503 12.502 -9.900 1.00 37.88 101 ASP A O 1
ATOM 810 N N . ALA A 1 102 ? 18.331 10.768 -9.123 1.00 44.84 102 ALA A N 1
ATOM 811 C CA . ALA A 1 102 ? 19.203 10.573 -7.979 1.00 44.84 102 ALA A CA 1
ATOM 812 C C . ALA A 1 102 ? 20.517 9.970 -8.509 1.00 44.84 102 ALA A C 1
ATOM 814 O O . ALA A 1 102 ? 20.452 8.999 -9.268 1.00 44.84 102 ALA A O 1
ATOM 815 N N . PRO A 1 103 ? 21.695 10.504 -8.136 1.00 36.94 103 PRO A N 1
ATOM 816 C CA . PRO A 1 103 ? 22.965 9.994 -8.634 1.00 36.94 103 PRO A CA 1
ATOM 817 C C . PRO A 1 103 ? 23.079 8.506 -8.295 1.00 36.94 103 PRO A C 1
ATOM 819 O O . PRO A 1 103 ? 23.088 8.113 -7.126 1.00 36.94 103 PRO A O 1
ATOM 822 N N . ALA A 1 104 ? 23.109 7.671 -9.334 1.00 46.03 104 ALA A N 1
ATOM 823 C CA . ALA A 1 104 ? 23.301 6.242 -9.176 1.00 46.03 104 ALA A CA 1
ATOM 824 C C . ALA A 1 104 ? 24.739 5.995 -8.686 1.00 46.03 104 ALA A C 1
ATOM 826 O O . ALA A 1 104 ? 25.674 6.512 -9.299 1.00 46.03 104 ALA A O 1
ATOM 827 N N . PRO A 1 105 ? 24.951 5.223 -7.607 1.00 43.78 105 PRO A N 1
ATOM 828 C CA . PRO A 1 105 ? 26.297 4.859 -7.182 1.00 43.78 105 PRO A CA 1
ATOM 829 C C . PRO A 1 105 ? 27.020 4.079 -8.293 1.00 43.78 105 PRO A C 1
ATOM 831 O O . PRO A 1 105 ? 26.405 3.263 -8.984 1.00 43.78 105 PRO A O 1
ATOM 834 N N . ASP A 1 106 ? 28.337 4.289 -8.430 1.00 51.47 106 ASP A N 1
ATOM 835 C CA . ASP A 1 106 ? 29.189 3.717 -9.494 1.00 51.47 106 ASP A CA 1
ATOM 836 C C . ASP A 1 106 ? 29.133 2.179 -9.595 1.00 51.47 106 ASP A C 1
ATOM 838 O O . ASP A 1 106 ? 29.451 1.594 -10.638 1.00 51.47 106 ASP A O 1
ATOM 842 N N . ARG A 1 107 ? 28.671 1.506 -8.532 1.00 49.47 107 ARG A N 1
ATOM 843 C CA . ARG A 1 107 ? 28.131 0.142 -8.566 1.00 49.47 107 ARG A CA 1
ATOM 844 C C . ARG A 1 107 ? 26.985 0.029 -7.556 1.00 49.47 107 ARG A C 1
ATOM 846 O O . ARG A 1 107 ? 27.274 0.064 -6.362 1.00 49.47 107 ARG A O 1
ATOM 853 N N . PRO A 1 108 ? 25.721 -0.143 -7.980 1.00 54.22 108 PRO A N 1
ATOM 854 C CA . PRO A 1 108 ? 24.673 -0.530 -7.044 1.00 54.22 108 PRO A CA 1
ATOM 855 C C . PRO A 1 108 ? 25.061 -1.860 -6.385 1.00 54.22 108 PRO A C 1
ATOM 857 O O . PRO A 1 108 ? 25.537 -2.779 -7.065 1.00 54.22 108 PRO A O 1
ATOM 860 N N . GLU A 1 109 ? 24.866 -1.983 -5.069 1.00 59.44 109 GLU A N 1
ATOM 861 C CA . GLU A 1 109 ? 24.841 -3.301 -4.428 1.00 59.44 109 GLU A CA 1
ATOM 862 C C . GLU A 1 109 ? 23.804 -4.165 -5.187 1.00 59.44 109 GLU A C 1
ATOM 864 O O . GLU A 1 109 ? 22.844 -3.636 -5.750 1.00 59.44 109 GLU A O 1
ATOM 869 N N . ARG A 1 110 ? 23.948 -5.500 -5.242 1.00 59.44 110 ARG A N 1
ATOM 870 C CA . ARG A 1 110 ? 22.959 -6.382 -5.933 1.00 59.44 110 ARG A CA 1
ATOM 871 C C . ARG A 1 110 ? 21.507 -6.114 -5.513 1.00 59.44 110 ARG A C 1
ATOM 873 O O . ARG A 1 110 ? 20.554 -6.326 -6.258 1.00 59.44 110 ARG A O 1
ATOM 880 N N . ASP A 1 111 ? 21.390 -5.664 -4.286 1.00 62.31 111 ASP A N 1
ATOM 881 C CA . ASP A 1 111 ? 20.211 -5.254 -3.564 1.00 62.31 111 ASP A CA 1
ATOM 882 C C . ASP A 1 111 ? 19.579 -3.967 -4.138 1.00 62.31 111 ASP A C 1
ATOM 884 O O . ASP A 1 111 ? 18.368 -3.916 -4.389 1.00 62.31 111 ASP A O 1
ATOM 888 N N . ASP A 1 112 ? 20.402 -2.974 -4.473 1.00 71.50 112 ASP A N 1
ATOM 889 C CA . ASP A 1 112 ? 19.990 -1.756 -5.175 1.00 71.50 112 ASP A CA 1
ATOM 890 C C . ASP A 1 112 ? 19.588 -2.050 -6.629 1.00 71.50 112 ASP A C 1
ATOM 892 O O . ASP A 1 112 ? 18.653 -1.439 -7.153 1.00 71.50 112 ASP A O 1
ATOM 896 N N . GLU A 1 113 ? 20.229 -3.033 -7.271 1.00 80.19 113 GLU A N 1
ATOM 897 C CA . GLU A 1 113 ? 19.908 -3.469 -8.636 1.00 80.19 113 GLU A CA 1
ATOM 898 C C . GLU A 1 113 ? 18.497 -4.076 -8.729 1.00 80.19 113 GLU A C 1
ATOM 900 O O . GLU A 1 113 ? 17.713 -3.709 -9.609 1.00 80.19 113 GLU A O 1
ATOM 905 N N . LEU A 1 114 ? 18.134 -4.960 -7.791 1.00 83.81 114 LEU A N 1
ATOM 906 C CA . LEU A 1 114 ? 16.787 -5.534 -7.713 1.00 83.81 114 LEU A CA 1
ATOM 907 C C . LEU A 1 114 ? 15.731 -4.442 -7.542 1.00 83.81 114 LEU A C 1
ATOM 909 O O . LEU A 1 114 ? 14.706 -4.447 -8.228 1.00 83.81 114 LEU A O 1
ATOM 913 N N . LEU A 1 115 ? 15.976 -3.509 -6.623 1.00 82.56 115 LEU A N 1
ATOM 914 C CA . LEU A 1 115 ? 15.077 -2.395 -6.364 1.00 82.56 115 LEU A CA 1
ATOM 915 C C . LEU A 1 115 ? 14.928 -1.506 -7.606 1.00 82.56 115 LEU A C 1
ATOM 917 O O . LEU A 1 115 ? 13.807 -1.118 -7.949 1.00 82.56 115 LEU A O 1
ATOM 921 N N . HIS A 1 116 ? 16.029 -1.201 -8.288 1.00 86.12 116 HIS A N 1
ATOM 922 C CA . HIS A 1 116 ? 16.029 -0.430 -9.530 1.00 86.12 116 HIS A CA 1
ATOM 923 C C . HIS A 1 116 ? 15.197 -1.099 -10.628 1.00 86.12 116 HIS A C 1
ATOM 925 O O . HIS A 1 116 ? 14.318 -0.466 -11.216 1.00 86.12 116 HIS A O 1
ATOM 931 N N . GLU A 1 117 ? 15.400 -2.396 -10.870 1.00 88.69 117 GLU A N 1
ATOM 932 C CA . GLU A 1 117 ? 14.637 -3.126 -11.889 1.00 88.69 117 GLU A CA 1
ATOM 933 C C . GLU A 1 117 ? 13.171 -3.329 -11.503 1.00 88.69 117 GLU A C 1
ATOM 935 O O . GLU A 1 117 ? 12.303 -3.264 -12.376 1.00 88.69 117 GLU A O 1
ATOM 940 N N . LEU A 1 118 ? 12.865 -3.490 -10.212 1.00 90.38 118 LEU A N 1
ATOM 941 C CA . LEU A 1 118 ? 11.487 -3.469 -9.728 1.00 90.38 118 LEU A CA 1
ATOM 942 C C . LEU A 1 118 ? 10.817 -2.141 -10.100 1.00 90.38 118 LEU A C 1
ATOM 944 O O . LEU A 1 118 ? 9.700 -2.151 -10.613 1.00 90.38 118 LEU A O 1
ATOM 948 N N . GLY A 1 119 ? 11.516 -1.014 -9.923 1.00 87.94 119 GLY A N 1
ATOM 949 C CA . GLY A 1 119 ? 11.050 0.325 -10.300 1.00 87.94 119 GLY A CA 1
ATOM 950 C C . GLY A 1 119 ? 10.685 0.474 -11.781 1.00 87.94 119 GLY A C 1
ATOM 951 O O . GLY A 1 119 ? 9.809 1.268 -12.115 1.00 87.94 119 GLY A O 1
ATOM 952 N N . ARG A 1 120 ? 11.277 -0.338 -12.665 1.00 89.94 120 ARG A N 1
ATOM 953 C CA . ARG A 1 120 ? 11.015 -0.326 -14.116 1.00 89.94 120 ARG A CA 1
ATOM 954 C C . ARG A 1 120 ? 9.777 -1.115 -14.544 1.00 89.94 120 ARG A C 1
ATOM 956 O O . ARG A 1 120 ? 9.400 -1.058 -15.714 1.00 89.94 120 ARG A O 1
ATOM 963 N N . LEU A 1 121 ? 9.159 -1.880 -13.644 1.00 92.50 121 LEU A N 1
ATOM 964 C CA . LEU A 1 121 ? 7.880 -2.537 -13.924 1.00 92.50 121 LEU A CA 1
ATOM 965 C C . LEU A 1 121 ? 6.738 -1.515 -13.915 1.00 92.50 121 LEU A C 1
ATOM 967 O O . LEU A 1 121 ? 6.882 -0.432 -13.359 1.00 92.50 121 LEU A O 1
ATOM 971 N N . THR A 1 122 ? 5.577 -1.862 -14.475 1.00 93.62 122 THR A N 1
ATOM 972 C CA . THR A 1 122 ? 4.387 -1.005 -14.345 1.00 93.62 122 THR A CA 1
ATOM 973 C C . THR A 1 122 ? 3.943 -0.912 -12.878 1.00 93.62 122 THR A C 1
ATOM 975 O O . THR A 1 122 ? 4.176 -1.861 -12.115 1.00 93.62 122 THR A O 1
ATOM 978 N N . PRO A 1 123 ? 3.271 0.180 -12.462 1.00 94.19 123 PRO A N 1
ATOM 979 C CA . PRO A 1 123 ? 2.803 0.340 -11.084 1.00 94.19 123 PRO A CA 1
ATOM 980 C C . PRO A 1 123 ? 1.978 -0.849 -10.576 1.00 94.19 123 PRO A C 1
ATOM 982 O O . PRO A 1 123 ? 2.154 -1.287 -9.442 1.00 94.19 123 PRO A O 1
ATOM 985 N N . GLU A 1 124 ? 1.135 -1.440 -11.425 1.00 94.94 124 GLU A N 1
ATOM 986 C CA . GLU A 1 124 ? 0.295 -2.585 -11.069 1.00 94.94 124 GLU A CA 1
ATOM 987 C C . GLU A 1 124 ? 1.099 -3.866 -10.857 1.00 94.94 124 GLU A C 1
ATOM 989 O O . GLU A 1 124 ? 0.776 -4.642 -9.958 1.00 94.94 124 GLU A O 1
ATOM 994 N N . HIS A 1 125 ? 2.130 -4.109 -11.675 1.00 95.88 125 HIS A N 1
ATOM 995 C CA . HIS A 1 125 ? 3.021 -5.254 -11.490 1.00 95.88 125 HIS A CA 1
ATOM 996 C C . HIS A 1 125 ? 3.849 -5.093 -10.214 1.00 95.88 125 HIS A C 1
ATOM 998 O O . HIS A 1 125 ? 3.946 -6.041 -9.433 1.00 95.88 125 HIS A O 1
ATOM 1004 N N . ARG A 1 126 ? 4.379 -3.888 -9.954 1.00 95.75 126 ARG A N 1
ATOM 1005 C CA . ARG A 1 126 ? 5.082 -3.588 -8.697 1.00 95.75 126 ARG A CA 1
ATOM 1006 C C . ARG A 1 126 ? 4.179 -3.825 -7.495 1.00 95.75 126 ARG A C 1
ATOM 1008 O O . ARG A 1 126 ? 4.571 -4.548 -6.587 1.00 95.75 126 ARG A O 1
ATOM 1015 N N . ALA A 1 127 ? 2.966 -3.276 -7.511 1.00 96.38 127 ALA A N 1
ATOM 1016 C CA . ALA A 1 127 ? 2.036 -3.376 -6.394 1.00 96.38 127 ALA A CA 1
ATOM 1017 C C . ALA A 1 127 ? 1.722 -4.830 -6.018 1.00 96.38 127 ALA A C 1
ATOM 1019 O O . ALA A 1 127 ? 1.826 -5.182 -4.846 1.00 96.38 127 ALA A O 1
ATOM 1020 N N . VAL A 1 128 ? 1.410 -5.705 -6.984 1.00 97.38 128 VAL A N 1
ATOM 1021 C CA . VAL A 1 128 ? 1.117 -7.114 -6.656 1.00 97.38 128 VAL A CA 1
ATOM 1022 C C . VAL A 1 128 ? 2.341 -7.861 -6.120 1.00 97.38 128 VAL A C 1
ATOM 1024 O O . VAL A 1 128 ? 2.191 -8.684 -5.222 1.00 97.38 128 VAL A O 1
ATOM 1027 N N . ILE A 1 129 ? 3.548 -7.558 -6.615 1.00 96.00 129 ILE A N 1
ATOM 1028 C CA . ILE A 1 129 ? 4.797 -8.148 -6.109 1.00 96.00 129 ILE A CA 1
ATOM 1029 C C . ILE A 1 129 ? 5.058 -7.673 -4.676 1.00 96.00 129 ILE A C 1
ATOM 1031 O O . ILE A 1 129 ? 5.343 -8.489 -3.805 1.00 96.00 129 ILE A O 1
ATOM 1035 N N . VAL A 1 130 ? 4.910 -6.375 -4.408 1.00 94.69 130 VAL A N 1
ATOM 1036 C CA . VAL A 1 130 ? 5.088 -5.794 -3.070 1.00 94.69 130 VAL A CA 1
ATOM 1037 C C . VAL A 1 130 ? 4.091 -6.402 -2.086 1.00 94.69 130 VAL A C 1
ATOM 1039 O O . VAL A 1 130 ? 4.494 -6.928 -1.054 1.00 94.69 130 VAL A O 1
ATOM 1042 N N . LEU A 1 131 ? 2.801 -6.429 -2.419 1.00 95.56 131 LEU A N 1
ATOM 1043 C CA . LEU A 1 131 ? 1.791 -7.046 -1.556 1.00 95.56 131 LEU A CA 1
ATOM 1044 C C . LEU A 1 131 ? 2.096 -8.529 -1.280 1.00 95.56 131 LEU A C 1
ATOM 1046 O O . LEU A 1 131 ? 1.909 -8.987 -0.157 1.00 95.56 131 LEU A O 1
ATOM 1050 N N . ARG A 1 132 ? 2.591 -9.271 -2.281 1.00 95.94 132 ARG A N 1
ATOM 1051 C CA . ARG A 1 132 ? 2.891 -10.704 -2.152 1.00 95.94 132 ARG A CA 1
ATOM 1052 C C . ARG A 1 132 ? 4.142 -10.994 -1.328 1.00 95.94 132 ARG A C 1
ATOM 1054 O O . ARG A 1 132 ? 4.119 -11.913 -0.520 1.00 95.94 132 ARG A O 1
ATOM 1061 N N . TYR A 1 133 ? 5.236 -10.287 -1.588 1.00 92.56 133 TYR A N 1
ATOM 1062 C CA . TYR A 1 133 ? 6.562 -10.649 -1.075 1.00 92.56 133 TYR A CA 1
ATOM 1063 C C . TYR A 1 133 ? 7.040 -9.761 0.073 1.00 92.56 133 TYR A C 1
ATOM 1065 O O . TYR A 1 133 ? 7.883 -10.199 0.847 1.00 92.56 133 TYR A O 1
ATOM 1073 N N . LEU A 1 134 ? 6.518 -8.535 0.196 1.00 89.94 134 LEU A N 1
ATOM 1074 C CA . LEU A 1 134 ? 6.783 -7.684 1.357 1.00 89.94 134 LEU A CA 1
ATOM 1075 C C . LEU A 1 134 ? 5.726 -7.880 2.444 1.00 89.94 134 LEU A C 1
ATOM 1077 O O . LEU A 1 134 ? 6.072 -8.042 3.606 1.00 89.94 134 LEU A O 1
ATOM 1081 N N . LEU A 1 135 ? 4.446 -7.816 2.077 1.00 91.00 135 LEU A N 1
ATOM 1082 C CA . LEU A 1 135 ? 3.345 -7.885 3.048 1.00 91.00 135 LEU A CA 1
ATOM 1083 C C . LEU A 1 135 ? 2.768 -9.299 3.201 1.00 91.00 135 LEU A C 1
ATOM 1085 O O . LEU A 1 135 ? 1.796 -9.484 3.924 1.00 91.00 135 LEU A O 1
ATOM 1089 N N . GLU A 1 136 ? 3.365 -10.276 2.512 1.00 94.50 136 GLU A N 1
ATOM 1090 C CA . GLU A 1 136 ? 3.065 -11.710 2.609 1.00 94.50 136 GLU A CA 1
ATOM 1091 C C . GLU A 1 136 ? 1.615 -12.105 2.281 1.00 94.50 136 GLU A C 1
ATOM 1093 O O . GLU A 1 136 ? 1.172 -13.209 2.603 1.00 94.50 136 GLU A O 1
ATOM 1098 N N . TYR A 1 137 ? 0.877 -11.259 1.557 1.00 95.31 137 TYR A N 1
ATOM 1099 C CA . TYR A 1 137 ? -0.498 -11.566 1.181 1.00 95.31 137 TYR A CA 1
ATOM 1100 C C . TYR A 1 137 ? -0.590 -12.713 0.177 1.00 95.31 137 TYR A C 1
ATOM 1102 O O . TYR A 1 137 ? 0.205 -12.859 -0.761 1.00 95.31 137 TYR A O 1
ATOM 1110 N N . THR A 1 138 ? -1.612 -13.544 0.336 1.00 96.06 138 THR A N 1
ATOM 1111 C CA . THR A 1 138 ? -1.981 -14.552 -0.655 1.00 96.06 138 THR A CA 1
ATOM 1112 C C . THR A 1 138 ? -2.559 -13.897 -1.912 1.00 96.06 138 THR A C 1
ATOM 1114 O O . THR A 1 138 ? -3.143 -12.816 -1.845 1.00 96.06 138 THR A O 1
ATOM 1117 N N . PRO A 1 139 ? -2.493 -14.554 -3.085 1.00 95.81 139 PRO A N 1
ATOM 1118 C CA . PRO A 1 139 ? -3.139 -14.031 -4.290 1.00 95.81 139 PRO A CA 1
ATOM 1119 C C . PRO A 1 139 ? -4.651 -13.793 -4.140 1.00 95.81 139 PRO A C 1
ATOM 1121 O O . PRO A 1 139 ? -5.210 -12.990 -4.880 1.00 95.81 139 PRO A O 1
ATOM 1124 N N . GLY A 1 140 ? -5.312 -14.495 -3.210 1.00 96.00 140 GLY A N 1
ATOM 1125 C CA . GLY A 1 140 ? -6.720 -14.268 -2.876 1.00 96.00 140 GLY A CA 1
ATOM 1126 C C . GLY A 1 140 ? -6.923 -12.971 -2.104 1.00 96.00 140 GLY A C 1
ATOM 1127 O O . GLY A 1 140 ? -7.714 -12.137 -2.521 1.00 96.00 140 GLY A O 1
ATOM 1128 N N . GLU A 1 141 ? -6.140 -12.752 -1.050 1.00 95.44 141 GLU A N 1
ATOM 1129 C CA . GLU A 1 141 ? -6.200 -11.507 -0.275 1.00 95.44 141 GLU A CA 1
ATOM 1130 C C . GLU A 1 141 ? -5.824 -10.295 -1.131 1.00 95.44 141 GLU A C 1
ATOM 1132 O O . GLU A 1 141 ? -6.471 -9.260 -1.042 1.00 95.44 141 GLU A O 1
ATOM 1137 N N . ILE A 1 142 ? -4.837 -10.423 -2.026 1.00 96.62 142 ILE A N 1
ATOM 1138 C CA . ILE A 1 142 ? -4.478 -9.356 -2.976 1.00 96.62 142 ILE A CA 1
ATOM 1139 C C . ILE A 1 142 ? -5.641 -9.047 -3.928 1.00 96.62 142 ILE A C 1
ATOM 1141 O O . ILE A 1 142 ? -5.864 -7.886 -4.267 1.00 96.62 142 ILE A O 1
ATOM 1145 N N . ALA A 1 143 ? -6.376 -10.071 -4.371 1.00 96.62 143 ALA A N 1
ATOM 1146 C CA . ALA A 1 143 ? -7.537 -9.909 -5.241 1.00 96.62 143 ALA A CA 1
ATOM 1147 C C . ALA A 1 143 ? -8.656 -9.125 -4.541 1.00 96.62 143 ALA A C 1
ATOM 1149 O O . ALA A 1 143 ? -9.211 -8.198 -5.126 1.00 96.62 143 ALA A O 1
ATOM 1150 N N . GLU A 1 144 ? -8.929 -9.439 -3.275 1.00 94.19 144 GLU A N 1
ATOM 1151 C CA . GLU A 1 144 ? -9.891 -8.704 -2.446 1.00 94.19 144 GLU A CA 1
ATOM 1152 C C . GLU A 1 144 ? -9.421 -7.275 -2.134 1.00 94.19 144 GLU A C 1
ATOM 1154 O O . GLU A 1 144 ? -10.203 -6.324 -2.196 1.00 94.19 144 GLU A O 1
ATOM 1159 N N . LEU A 1 145 ? -8.131 -7.112 -1.833 1.00 93.94 145 LEU A N 1
ATOM 1160 C CA . LEU A 1 145 ? -7.508 -5.835 -1.491 1.00 93.94 145 LEU A CA 1
ATOM 1161 C C . LEU A 1 145 ? -7.564 -4.864 -2.676 1.00 93.94 145 LEU A C 1
ATOM 1163 O O . LEU A 1 145 ? -7.977 -3.721 -2.508 1.00 93.94 145 LEU A O 1
ATOM 1167 N N . LEU A 1 146 ? -7.190 -5.315 -3.872 1.00 94.56 146 LEU A N 1
ATOM 1168 C CA . LEU A 1 146 ? -7.145 -4.473 -5.073 1.00 94.56 146 LEU A CA 1
ATOM 1169 C C . LEU A 1 146 ? -8.446 -4.482 -5.893 1.00 94.56 146 LEU A C 1
ATOM 1171 O O . LEU A 1 146 ? -8.496 -3.820 -6.925 1.00 94.56 146 LEU A O 1
ATOM 1175 N N . GLU A 1 147 ? -9.467 -5.234 -5.470 1.00 94.81 147 GLU A N 1
ATOM 1176 C CA . GLU A 1 147 ? -10.729 -5.440 -6.206 1.00 94.81 147 GLU A CA 1
ATOM 1177 C C . GLU A 1 147 ? -10.520 -5.957 -7.635 1.00 94.81 147 GLU A C 1
ATOM 1179 O O . GLU A 1 147 ? -11.072 -5.460 -8.617 1.00 94.81 147 GLU A O 1
ATOM 1184 N N . LEU A 1 148 ? -9.691 -6.992 -7.753 1.00 95.69 148 LEU A N 1
ATOM 1185 C CA . LEU A 1 148 ? -9.337 -7.613 -9.024 1.00 95.69 148 LEU A CA 1
ATOM 1186 C C . LEU A 1 148 ? -9.750 -9.083 -9.037 1.00 95.69 148 LEU A C 1
ATOM 1188 O O . LEU A 1 148 ? -9.692 -9.747 -8.005 1.00 95.69 148 LEU A O 1
ATOM 1192 N N . PRO A 1 149 ? -10.043 -9.668 -10.210 1.00 98.00 149 PRO A N 1
ATOM 1193 C CA . PRO A 1 149 ? -10.140 -11.115 -10.325 1.00 98.00 149 PRO A CA 1
ATOM 1194 C C . PRO A 1 149 ? -8.832 -11.788 -9.889 1.00 98.00 149 PRO A C 1
ATOM 1196 O O . PRO A 1 149 ? -7.741 -11.367 -10.287 1.00 98.00 149 PRO A O 1
ATOM 1199 N N . ARG A 1 150 ? -8.920 -12.900 -9.148 1.00 97.19 150 ARG A N 1
ATOM 1200 C CA . ARG A 1 150 ? -7.738 -13.683 -8.734 1.00 97.19 150 ARG A CA 1
ATOM 1201 C C . ARG A 1 150 ? -6.865 -14.099 -9.925 1.00 97.19 150 ARG A C 1
ATOM 1203 O O . ARG A 1 150 ? -5.639 -14.079 -9.833 1.00 97.19 150 ARG A O 1
ATOM 1210 N N . GLY A 1 151 ? -7.485 -14.420 -11.065 1.00 97.06 151 GLY A N 1
ATOM 1211 C CA . GLY A 1 151 ? -6.776 -14.694 -12.320 1.00 97.06 151 GLY A CA 1
ATOM 1212 C C . GLY A 1 151 ? -5.924 -13.511 -12.794 1.00 97.06 151 GLY A C 1
ATOM 1213 O O . GLY A 1 151 ? -4.773 -13.701 -13.190 1.00 97.06 151 GLY A O 1
ATOM 1214 N N . THR A 1 152 ? -6.434 -12.283 -12.661 1.00 97.69 152 THR A N 1
ATOM 1215 C CA . THR A 1 152 ? -5.697 -11.051 -12.970 1.00 97.69 152 THR A CA 1
ATOM 1216 C C . THR A 1 152 ? -4.494 -10.893 -12.050 1.00 97.69 152 THR A C 1
ATOM 1218 O O . THR A 1 152 ? -3.395 -10.662 -12.548 1.00 97.69 152 THR A O 1
ATOM 1221 N N . VAL A 1 153 ? -4.659 -11.097 -10.739 1.00 97.75 153 VAL A N 1
ATOM 1222 C CA . VAL A 1 153 ? -3.547 -11.049 -9.772 1.00 97.75 153 VAL A CA 1
ATOM 1223 C C . VAL A 1 153 ? -2.456 -12.058 -10.130 1.00 97.75 153 VAL A C 1
ATOM 1225 O O . VAL A 1 153 ? -1.296 -11.675 -10.262 1.00 97.75 153 VAL A O 1
ATOM 1228 N N . ASN A 1 154 ? -2.819 -13.320 -10.374 1.00 95.38 154 ASN A N 1
ATOM 1229 C CA . ASN A 1 154 ? -1.863 -14.360 -10.766 1.00 95.38 154 ASN A CA 1
ATOM 1230 C C . ASN A 1 154 ? -1.146 -14.025 -12.078 1.00 95.38 154 ASN A C 1
ATOM 1232 O O . ASN A 1 154 ? 0.066 -14.202 -12.189 1.00 95.38 154 ASN A O 1
ATOM 1236 N N . SER A 1 155 ? -1.879 -13.516 -13.071 1.00 97.56 155 SER A N 1
ATOM 1237 C CA . SER A 1 155 ? -1.284 -13.122 -14.348 1.00 97.56 155 SER A CA 1
ATOM 1238 C C . SER A 1 155 ? -0.315 -11.944 -14.196 1.00 97.56 155 SER A C 1
ATOM 1240 O O . SER A 1 155 ? 0.757 -11.975 -14.796 1.00 97.56 155 SER A O 1
ATOM 1242 N N . ARG A 1 156 ? -0.644 -10.951 -13.356 1.00 97.50 156 ARG A N 1
ATOM 1243 C CA . ARG A 1 156 ? 0.219 -9.801 -13.055 1.00 97.50 156 ARG A CA 1
ATOM 1244 C C . ARG A 1 156 ? 1.458 -10.215 -12.270 1.00 97.50 156 ARG A C 1
ATOM 1246 O O . ARG A 1 156 ? 2.543 -9.752 -12.597 1.00 97.50 156 ARG A O 1
ATOM 1253 N N . LEU A 1 157 ? 1.315 -11.107 -11.288 1.00 96.12 157 LEU A N 1
ATOM 1254 C CA . LEU A 1 157 ? 2.449 -11.674 -10.557 1.00 96.12 157 LEU A CA 1
ATOM 1255 C C . LEU A 1 157 ? 3.388 -12.412 -11.505 1.00 96.12 157 LEU A C 1
ATOM 1257 O O . LEU A 1 157 ? 4.575 -12.111 -11.530 1.00 96.12 157 LEU A O 1
ATOM 1261 N N . ARG A 1 158 ? 2.851 -13.319 -12.330 1.00 94.62 158 ARG A N 1
ATOM 1262 C CA . ARG A 1 158 ? 3.643 -14.068 -13.310 1.00 94.62 158 ARG A CA 1
ATOM 1263 C C . ARG A 1 158 ? 4.390 -13.129 -14.258 1.00 94.62 158 ARG A C 1
ATOM 1265 O O . ARG A 1 158 ? 5.609 -13.158 -14.288 1.00 94.62 158 ARG A O 1
ATOM 1272 N N . ARG A 1 159 ? 3.676 -12.240 -14.959 1.00 95.06 159 ARG A N 1
ATOM 1273 C CA . ARG A 1 159 ? 4.286 -11.310 -15.928 1.00 95.06 159 ARG A CA 1
ATOM 1274 C C . ARG A 1 159 ? 5.284 -10.350 -15.278 1.00 95.06 159 ARG A C 1
ATOM 1276 O O . ARG A 1 159 ? 6.320 -10.060 -15.867 1.00 95.06 159 ARG A O 1
ATOM 1283 N N . GLY A 1 160 ? 4.982 -9.862 -14.076 1.00 93.50 160 GLY A N 1
ATOM 1284 C CA . GLY A 1 160 ? 5.881 -8.992 -13.324 1.00 93.50 160 GLY A CA 1
ATOM 1285 C C . GLY A 1 160 ? 7.180 -9.701 -12.934 1.00 93.50 160 GLY A C 1
ATOM 1286 O O . GLY A 1 160 ? 8.257 -9.146 -13.139 1.00 93.50 160 GLY A O 1
ATOM 1287 N N . LEU A 1 161 ? 7.090 -10.935 -12.428 1.00 93.62 161 LEU A N 1
ATOM 1288 C CA . LEU A 1 161 ? 8.253 -11.747 -12.056 1.00 93.62 161 LEU A CA 1
ATOM 1289 C C . LEU A 1 161 ? 9.063 -12.202 -13.274 1.00 93.62 161 LEU A C 1
ATOM 1291 O O . LEU A 1 161 ? 10.289 -12.150 -13.220 1.00 93.62 161 LEU A O 1
ATOM 1295 N N . ASP A 1 162 ? 8.401 -12.593 -14.366 1.00 91.31 162 ASP A N 1
ATOM 1296 C CA . ASP A 1 162 ? 9.055 -12.955 -15.629 1.00 91.31 162 ASP A CA 1
ATOM 1297 C C . ASP A 1 162 ? 9.864 -11.760 -16.163 1.00 91.31 162 ASP A C 1
ATO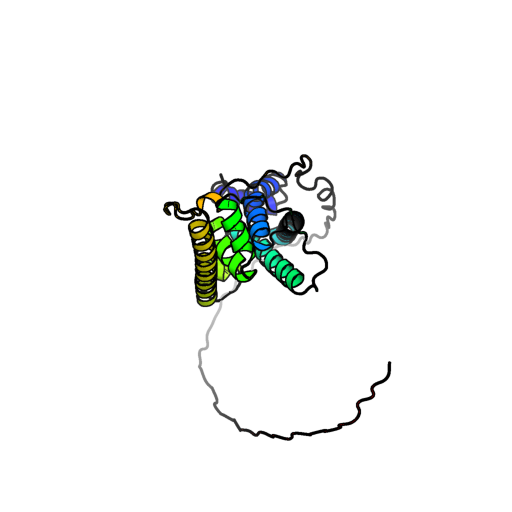M 1299 O O . ASP A 1 162 ? 11.064 -11.882 -16.410 1.00 91.31 162 ASP A O 1
ATOM 1303 N N . SER A 1 163 ? 9.255 -10.566 -16.218 1.00 91.06 163 SER A N 1
ATOM 1304 C CA . SER A 1 163 ? 9.951 -9.347 -16.652 1.00 91.06 163 SER A CA 1
ATOM 1305 C C . SER A 1 163 ? 11.126 -8.992 -15.737 1.00 91.06 163 SER A C 1
ATOM 1307 O O . SER A 1 163 ? 12.195 -8.612 -16.218 1.00 91.06 163 SER A O 1
ATOM 1309 N N . LEU A 1 164 ? 10.960 -9.133 -14.418 1.00 91.25 164 LEU A N 1
ATOM 1310 C CA . LEU A 1 164 ? 12.031 -8.878 -13.456 1.00 91.25 164 LEU A CA 1
ATOM 1311 C C . LEU A 1 164 ? 13.196 -9.861 -13.635 1.00 91.25 164 LEU A C 1
ATOM 1313 O O . LEU A 1 164 ? 14.355 -9.448 -13.656 1.00 91.25 164 LEU A O 1
ATOM 1317 N N . LYS A 1 165 ? 12.897 -11.149 -13.823 1.00 88.88 165 LYS A N 1
ATOM 1318 C CA . LYS A 1 165 ? 13.893 -12.194 -14.078 1.00 88.88 165 LYS A CA 1
ATOM 1319 C C . LYS A 1 165 ? 14.686 -11.907 -15.352 1.00 88.88 165 LYS A C 1
ATOM 1321 O O . LYS A 1 165 ? 15.913 -11.888 -15.302 1.00 88.88 165 LYS A O 1
ATOM 1326 N N . GLU A 1 166 ? 14.010 -11.626 -16.464 1.00 89.38 166 GLU A N 1
ATOM 1327 C CA . GLU A 1 166 ? 14.657 -11.311 -17.746 1.00 89.38 166 GLU A CA 1
ATOM 1328 C C . GLU A 1 166 ? 15.597 -10.100 -17.640 1.00 89.38 166 GLU A C 1
ATOM 1330 O O . GLU A 1 166 ? 16.706 -10.095 -18.190 1.00 89.38 166 GLU A O 1
ATOM 1335 N N . ARG A 1 167 ? 15.176 -9.067 -16.900 1.00 89.56 167 ARG A N 1
ATOM 1336 C CA . ARG A 1 167 ? 15.976 -7.862 -16.648 1.00 89.56 167 ARG A CA 1
ATOM 1337 C C . ARG A 1 167 ? 17.247 -8.176 -15.866 1.00 89.56 167 ARG A C 1
ATOM 1339 O O . ARG A 1 167 ? 18.328 -7.799 -16.320 1.00 89.56 167 ARG A O 1
ATOM 1346 N N . LEU A 1 168 ? 17.130 -8.908 -14.761 1.00 87.19 168 LEU A N 1
ATOM 1347 C CA . LEU A 1 168 ? 18.270 -9.305 -13.930 1.00 87.19 168 LEU A CA 1
ATOM 1348 C C . LEU A 1 168 ? 19.219 -10.256 -14.676 1.00 87.19 168 LEU A C 1
ATOM 1350 O O . LEU A 1 168 ? 20.439 -10.128 -14.586 1.00 87.19 168 LEU A O 1
ATOM 1354 N N . GLU A 1 169 ? 18.695 -11.181 -15.483 1.00 87.38 169 GLU A N 1
ATOM 1355 C CA . GLU A 1 169 ? 19.515 -12.075 -16.310 1.00 87.38 169 GLU A CA 1
ATOM 1356 C C . GLU A 1 169 ? 20.297 -11.321 -17.390 1.00 87.38 169 GLU A C 1
ATOM 1358 O O . GLU A 1 169 ? 21.440 -11.672 -17.696 1.00 87.38 169 GLU A O 1
ATOM 1363 N N . ARG A 1 170 ? 19.707 -10.279 -17.983 1.00 87.56 170 ARG A N 1
ATOM 1364 C CA . ARG A 1 170 ? 20.388 -9.398 -18.941 1.00 87.56 170 ARG A CA 1
ATOM 1365 C C . ARG A 1 170 ? 21.527 -8.621 -18.279 1.00 87.56 170 ARG A C 1
ATOM 1367 O O . ARG A 1 170 ? 22.605 -8.537 -18.869 1.00 87.56 170 ARG A O 1
ATOM 1374 N N . ILE A 1 171 ? 21.328 -8.107 -17.065 1.00 84.00 171 ILE A N 1
ATOM 1375 C CA . ILE A 1 171 ? 22.388 -7.405 -16.329 1.00 84.00 171 ILE A CA 1
ATOM 1376 C C . ILE A 1 171 ? 23.493 -8.382 -15.921 1.00 84.00 171 ILE A C 1
ATOM 1378 O O . ILE A 1 171 ? 24.661 -8.134 -16.217 1.00 84.00 171 ILE A O 1
ATOM 1382 N N . SER A 1 172 ? 23.136 -9.544 -15.366 1.00 81.62 172 SER A N 1
ATOM 1383 C CA . SER A 1 172 ? 24.098 -10.596 -15.018 1.00 81.62 172 SER A CA 1
ATOM 1384 C C . SER A 1 172 ? 24.964 -11.012 -16.214 1.00 81.62 172 SER A C 1
ATOM 1386 O O . SER A 1 172 ? 26.178 -11.141 -16.060 1.00 81.62 172 SER A O 1
ATOM 1388 N N . ARG A 1 173 ? 24.377 -11.169 -17.412 1.00 83.00 173 ARG A N 1
ATOM 1389 C CA . ARG A 1 173 ? 25.126 -11.460 -18.648 1.00 83.00 173 ARG A CA 1
ATOM 1390 C C . ARG A 1 173 ? 26.099 -10.338 -19.019 1.00 83.00 173 ARG A C 1
ATOM 1392 O O . ARG A 1 173 ? 27.249 -10.627 -19.341 1.00 83.00 173 ARG A O 1
ATOM 1399 N N . ARG A 1 174 ? 25.664 -9.074 -18.940 1.00 79.31 174 ARG A N 1
ATOM 1400 C CA . ARG A 1 174 ? 26.505 -7.903 -19.244 1.00 79.31 174 ARG A CA 1
ATOM 1401 C C . ARG A 1 174 ? 27.677 -7.768 -18.270 1.00 79.31 174 ARG A C 1
ATOM 1403 O O . ARG A 1 174 ? 28.777 -7.432 -18.696 1.00 79.31 174 ARG A O 1
ATOM 1410 N N . SER A 1 175 ? 27.460 -8.066 -16.991 1.00 75.88 175 SER A N 1
ATOM 1411 C CA . SER A 1 175 ? 28.506 -8.045 -15.963 1.00 75.88 175 SER A CA 1
ATOM 1412 C C . SER A 1 175 ? 29.538 -9.160 -16.167 1.00 75.88 175 SER A C 1
ATOM 1414 O O . SER A 1 175 ? 30.734 -8.894 -16.112 1.00 75.88 175 SER A O 1
ATOM 1416 N N . SER A 1 176 ? 29.110 -10.388 -16.489 1.00 65.06 176 SER A N 1
ATOM 1417 C CA . SER A 1 176 ? 30.032 -11.504 -16.763 1.00 65.06 176 SER A CA 1
ATOM 1418 C C . SER A 1 176 ? 30.886 -11.292 -18.015 1.00 65.06 176 SER A C 1
ATOM 1420 O O . SER A 1 176 ? 32.080 -11.577 -17.980 1.00 65.06 176 SER A O 1
ATOM 1422 N N . ALA A 1 177 ? 30.313 -10.729 -19.084 1.00 67.62 177 ALA A N 1
ATOM 1423 C CA . ALA A 1 177 ? 31.056 -10.395 -20.303 1.00 67.62 177 ALA A CA 1
ATOM 1424 C C . ALA A 1 177 ? 32.152 -9.336 -20.073 1.00 67.62 177 ALA A C 1
ATOM 1426 O O . ALA A 1 177 ? 33.095 -9.249 -20.850 1.00 67.62 177 ALA A O 1
ATOM 1427 N N . ARG A 1 178 ? 32.037 -8.537 -19.003 1.00 59.56 178 ARG A N 1
ATOM 1428 C CA . ARG A 1 178 ? 32.947 -7.428 -18.691 1.00 59.56 178 ARG A CA 1
ATOM 1429 C C . ARG A 1 178 ? 34.034 -7.782 -17.670 1.00 59.56 178 ARG A C 1
ATOM 1431 O O . ARG A 1 178 ? 34.957 -6.997 -17.494 1.00 59.56 178 ARG A O 1
ATOM 1438 N N . THR A 1 179 ? 33.918 -8.911 -16.965 1.00 57.97 179 THR A N 1
ATOM 1439 C CA . THR A 1 179 ? 34.789 -9.239 -15.815 1.00 57.97 179 THR A CA 1
ATOM 1440 C C . THR A 1 179 ? 35.442 -10.624 -15.899 1.00 57.97 179 THR A C 1
ATOM 1442 O O . THR A 1 179 ? 36.328 -10.906 -15.106 1.00 57.97 179 THR A O 1
ATOM 1445 N N . GLY A 1 180 ? 35.064 -11.497 -16.843 1.00 50.72 180 GLY A N 1
ATOM 1446 C CA . GLY A 1 180 ? 35.743 -12.791 -17.044 1.00 50.72 180 GLY A CA 1
ATOM 1447 C C . GLY A 1 180 ? 35.692 -13.767 -15.850 1.00 50.72 180 GLY A C 1
ATOM 1448 O O . GLY A 1 180 ? 36.370 -14.787 -15.876 1.00 50.72 180 GLY A O 1
ATOM 1449 N N . ALA A 1 181 ? 34.898 -13.483 -14.810 1.00 42.41 181 ALA A N 1
ATOM 1450 C CA . ALA A 1 181 ? 34.815 -14.268 -13.576 1.00 42.41 181 ALA A CA 1
ATOM 1451 C C . ALA A 1 181 ? 33.523 -15.118 -13.507 1.00 42.41 181 ALA A C 1
ATOM 1453 O O . ALA A 1 181 ? 32.461 -14.659 -13.955 1.00 42.41 181 ALA A O 1
ATOM 1454 N N . PRO A 1 182 ? 33.575 -16.343 -12.939 1.00 45.03 182 PRO A N 1
ATOM 1455 C CA . PRO A 1 182 ? 32.442 -17.263 -12.916 1.00 45.03 182 PRO A CA 1
ATOM 1456 C C . PRO A 1 182 ? 31.301 -16.810 -11.991 1.00 45.03 182 PRO A C 1
ATOM 1458 O O . PRO A 1 182 ? 31.478 -16.121 -10.987 1.00 45.03 182 PRO A O 1
ATOM 1461 N N . ARG A 1 183 ? 30.084 -17.210 -12.378 1.00 53.66 183 ARG A N 1
ATOM 1462 C CA . ARG A 1 183 ? 28.795 -16.750 -11.844 1.00 53.66 183 ARG A CA 1
ATOM 1463 C C . ARG A 1 183 ? 28.304 -17.637 -10.701 1.00 53.66 183 ARG A C 1
ATOM 1465 O O . ARG A 1 183 ? 27.681 -18.659 -10.967 1.00 53.66 183 ARG A O 1
ATOM 1472 N N . THR A 1 184 ? 28.439 -17.211 -9.448 1.00 45.25 184 THR A N 1
ATOM 1473 C CA . THR A 1 184 ? 27.746 -17.882 -8.332 1.00 45.25 184 THR A CA 1
ATOM 1474 C C . THR A 1 184 ? 27.220 -16.882 -7.310 1.00 45.25 184 THR A C 1
ATOM 1476 O O . THR A 1 184 ? 27.897 -16.534 -6.351 1.00 45.25 184 THR A O 1
ATOM 1479 N N . ALA A 1 185 ? 25.999 -16.395 -7.527 1.00 47.25 185 ALA A N 1
ATOM 1480 C CA . ALA A 1 185 ? 25.024 -16.179 -6.455 1.00 47.25 185 ALA A CA 1
ATOM 1481 C C . ALA A 1 185 ? 23.702 -15.689 -7.059 1.00 47.25 185 ALA A C 1
ATOM 1483 O O . ALA A 1 185 ? 23.664 -14.724 -7.823 1.00 47.25 185 ALA A O 1
ATOM 1484 N N . ARG A 1 186 ? 22.624 -16.407 -6.733 1.00 45.81 186 ARG A N 1
ATOM 1485 C CA . ARG A 1 186 ? 21.243 -16.059 -7.082 1.00 45.81 186 ARG A CA 1
ATOM 1486 C C . ARG A 1 186 ? 20.824 -14.788 -6.327 1.00 45.81 186 ARG A C 1
ATOM 1488 O O . ARG A 1 186 ? 21.199 -14.659 -5.163 1.00 45.81 186 ARG A O 1
ATOM 1495 N N . PRO A 1 187 ? 20.028 -13.889 -6.930 1.00 47.75 187 PRO A N 1
ATOM 1496 C CA . PRO A 1 187 ? 19.438 -12.775 -6.195 1.00 47.75 187 PRO A CA 1
ATOM 1497 C C . PRO A 1 187 ? 18.503 -13.332 -5.112 1.00 47.75 187 PRO A C 1
ATOM 1499 O O . PRO A 1 187 ? 17.604 -14.122 -5.409 1.00 47.75 187 PRO A O 1
ATOM 1502 N N . THR A 1 188 ? 18.738 -12.971 -3.851 1.00 47.19 188 THR A N 1
ATOM 1503 C CA . THR A 1 188 ? 17.889 -13.371 -2.725 1.00 47.19 188 THR A CA 1
ATOM 1504 C C . THR A 1 188 ? 16.970 -12.217 -2.345 1.00 47.19 188 THR A C 1
ATOM 1506 O O . THR A 1 188 ? 17.387 -11.075 -2.197 1.00 47.19 188 THR A O 1
ATOM 1509 N N . TRP A 1 189 ? 15.689 -12.522 -2.135 1.00 50.69 189 TRP A N 1
ATOM 1510 C CA . TRP A 1 189 ? 14.663 -11.558 -1.713 1.00 50.69 189 TRP A CA 1
ATOM 1511 C C . TRP A 1 189 ? 14.908 -10.948 -0.317 1.00 50.69 189 TRP A C 1
ATOM 1513 O O . TRP A 1 189 ? 14.166 -10.065 0.106 1.00 50.69 189 TRP A O 1
ATOM 1523 N N . SER A 1 190 ? 15.964 -11.380 0.383 1.00 43.03 190 SER A N 1
ATOM 1524 C CA . SER A 1 190 ? 16.318 -10.968 1.745 1.00 43.03 190 SER A CA 1
ATOM 1525 C C . SER A 1 190 ? 16.501 -9.451 1.895 1.00 43.03 190 SER A C 1
ATOM 1527 O O . SER A 1 190 ? 16.246 -8.910 2.968 1.00 43.03 190 SER A O 1
ATOM 1529 N N . PHE A 1 191 ? 16.886 -8.736 0.834 1.00 40.06 191 PHE A N 1
ATOM 1530 C CA . PHE A 1 191 ? 17.060 -7.281 0.877 1.00 40.06 191 PHE A CA 1
ATOM 1531 C C . PHE A 1 191 ? 15.767 -6.478 0.772 1.00 40.06 191 PHE A C 1
ATOM 1533 O O . PHE A 1 191 ? 15.631 -5.426 1.399 1.00 40.06 191 PHE A O 1
ATOM 1540 N N . VAL A 1 192 ? 14.746 -7.024 0.103 1.00 49.09 192 VAL A N 1
ATOM 1541 C CA . VAL A 1 192 ? 13.378 -6.498 0.213 1.00 49.09 192 VAL A CA 1
ATOM 1542 C C . VAL A 1 192 ? 12.861 -6.662 1.651 1.00 49.09 192 VAL A C 1
ATOM 1544 O O . VAL A 1 192 ? 11.760 -6.224 1.927 1.00 49.09 192 VAL A O 1
ATOM 1547 N N . MET A 1 193 ? 13.648 -7.143 2.615 1.00 45.78 193 MET A N 1
ATOM 1548 C CA . MET A 1 193 ? 13.363 -7.033 4.049 1.00 45.78 193 MET A CA 1
ATOM 1549 C C . MET A 1 193 ? 14.389 -6.200 4.850 1.00 45.78 193 MET A C 1
ATOM 1551 O O . MET A 1 193 ? 14.192 -6.010 6.049 1.00 45.78 193 MET A O 1
ATOM 1555 N N . ARG A 1 194 ? 15.445 -5.639 4.229 1.00 48.53 194 ARG A N 1
ATOM 1556 C CA . ARG A 1 194 ? 16.418 -4.758 4.909 1.00 48.53 194 ARG A CA 1
ATOM 1557 C C . ARG A 1 194 ? 15.721 -3.451 5.337 1.00 48.53 194 ARG A C 1
ATOM 1559 O O . ARG A 1 194 ? 14.863 -2.946 4.592 1.00 48.53 194 ARG A O 1
ATOM 1566 N N . PRO A 1 195 ? 16.045 -2.901 6.527 1.00 40.19 195 PRO A N 1
ATOM 1567 C CA . PRO A 1 195 ? 15.580 -1.579 6.929 1.00 40.19 195 PRO A CA 1
ATOM 1568 C C . PRO A 1 195 ? 15.971 -0.561 5.856 1.00 40.19 195 PRO A C 1
ATOM 1570 O O . PRO A 1 195 ? 17.118 -0.553 5.410 1.00 40.19 195 PRO A O 1
ATOM 1573 N N . LEU A 1 196 ? 15.017 0.270 5.426 1.00 45.34 196 LEU A N 1
ATOM 1574 C CA . LEU A 1 196 ? 15.302 1.362 4.493 1.00 45.34 196 LEU A CA 1
ATOM 1575 C C . LEU A 1 196 ? 16.402 2.261 5.088 1.00 45.34 196 LEU A C 1
ATOM 1577 O O . LEU A 1 196 ? 16.448 2.401 6.319 1.00 45.34 196 LEU A O 1
ATOM 1581 N N . PRO A 1 197 ? 17.278 2.871 4.262 1.00 34.69 197 PRO A N 1
ATOM 1582 C CA . PRO A 1 197 ? 18.219 3.863 4.760 1.00 34.69 197 PRO A CA 1
ATOM 1583 C C . PRO A 1 197 ? 17.424 4.910 5.535 1.00 34.69 197 PRO A C 1
ATOM 1585 O O . PRO A 1 197 ? 16.450 5.470 5.026 1.00 34.69 197 PRO A O 1
ATOM 1588 N N . ARG A 1 198 ? 17.791 5.108 6.806 1.00 34.66 198 ARG A N 1
ATOM 1589 C CA . ARG A 1 198 ? 17.199 6.153 7.639 1.00 34.66 198 ARG A CA 1
ATOM 1590 C C . ARG A 1 198 ? 17.471 7.455 6.903 1.00 34.66 198 ARG A C 1
ATOM 1592 O O . ARG A 1 198 ? 18.626 7.869 6.841 1.00 34.66 198 ARG A O 1
ATOM 1599 N N . THR A 1 199 ? 16.443 8.069 6.325 1.00 37.34 199 THR A N 1
ATOM 1600 C CA . THR A 1 199 ? 16.579 9.433 5.831 1.00 37.34 199 THR A CA 1
ATOM 1601 C C . THR A 1 199 ? 17.053 10.248 7.027 1.00 37.34 199 THR A C 1
ATOM 1603 O O . THR A 1 199 ? 16.475 10.203 8.118 1.00 37.34 199 THR A O 1
ATOM 1606 N N . SER A 1 200 ? 18.207 10.893 6.889 1.00 33.78 200 SER A N 1
ATOM 1607 C CA . SER A 1 200 ? 18.764 11.755 7.920 1.00 33.78 200 SER A CA 1
ATOM 1608 C C . SER A 1 200 ? 17.942 13.043 7.972 1.00 33.78 200 SER A C 1
ATOM 1610 O O . SER A 1 200 ? 18.378 14.099 7.531 1.00 33.78 200 SER A O 1
ATOM 1612 N N . ARG A 1 201 ? 16.722 12.926 8.497 1.00 35.41 201 ARG A N 1
ATOM 1613 C CA . ARG A 1 201 ? 15.907 13.987 9.088 1.00 35.41 201 ARG A CA 1
ATOM 1614 C C . ARG A 1 201 ? 15.165 13.388 10.288 1.00 35.41 201 ARG A C 1
ATOM 1616 O O . ARG A 1 201 ? 14.011 12.997 10.215 1.00 35.41 201 ARG A O 1
ATOM 1623 N N . ARG A 1 202 ? 15.870 13.277 11.421 1.00 39.16 202 ARG A N 1
ATOM 1624 C CA . ARG A 1 202 ? 15.251 13.423 12.759 1.00 39.16 202 ARG A CA 1
ATOM 1625 C C . ARG A 1 202 ? 14.966 14.926 12.918 1.00 39.16 202 ARG A C 1
ATOM 1627 O O . ARG A 1 202 ? 15.816 15.703 12.508 1.00 39.16 202 ARG A O 1
ATOM 1634 N N . LYS A 1 203 ? 13.880 15.442 13.486 1.00 33.59 203 LYS A N 1
ATOM 1635 C CA . LYS A 1 203 ? 12.829 14.986 14.407 1.00 33.59 203 LYS A CA 1
ATOM 1636 C C . LYS A 1 203 ? 11.468 15.398 13.813 1.00 33.59 203 LYS A C 1
ATOM 1638 O O . LYS A 1 203 ? 11.452 16.208 12.901 1.00 33.59 203 LYS A O 1
ATOM 1643 N N . ASP A 1 204 ? 10.388 14.863 14.375 1.00 36.31 204 ASP A N 1
ATOM 1644 C CA . ASP A 1 204 ? 8.971 15.178 14.091 1.00 36.31 204 ASP A CA 1
ATOM 1645 C C . ASP A 1 204 ? 8.218 14.117 13.276 1.00 36.31 204 ASP A C 1
ATOM 1647 O O . ASP A 1 204 ? 7.300 14.404 12.527 1.00 36.31 204 ASP A O 1
ATOM 1651 N N . SER A 1 205 ? 8.510 12.838 13.525 1.00 44.56 205 SER A N 1
ATOM 1652 C CA . SER A 1 205 ? 7.496 11.777 13.391 1.00 44.56 205 SER A CA 1
ATOM 1653 C C . SER A 1 205 ? 6.734 11.605 14.712 1.00 44.56 205 SER A C 1
ATOM 1655 O O . SER A 1 205 ? 6.538 10.490 15.196 1.00 44.56 205 SER A O 1
ATOM 1657 N N . SER A 1 206 ? 6.372 12.714 15.355 1.00 41.09 206 SER A N 1
ATOM 1658 C CA . SER A 1 206 ? 5.276 12.692 16.322 1.00 41.09 206 SER A CA 1
ATOM 1659 C C . SER A 1 206 ? 3.984 12.494 15.519 1.00 41.09 206 SER A C 1
ATOM 1661 O O . SER A 1 206 ? 3.892 13.042 14.417 1.00 41.09 206 SER A O 1
ATOM 1663 N N . PRO A 1 207 ? 2.975 11.746 16.014 1.00 45.12 207 PRO A N 1
ATOM 1664 C CA . PRO A 1 207 ? 1.623 11.884 15.459 1.00 45.12 207 PRO A CA 1
ATOM 1665 C C . PRO A 1 207 ? 1.328 13.390 15.402 1.00 45.12 207 PRO A C 1
ATOM 1667 O O . PRO A 1 207 ? 1.715 14.054 16.361 1.00 45.12 207 PRO A O 1
ATOM 1670 N N . PRO A 1 208 ? 0.760 13.958 14.320 1.00 42.00 208 PRO A N 1
ATOM 1671 C CA . PRO A 1 208 ? 0.743 15.407 14.115 1.00 42.00 208 PRO A CA 1
ATOM 1672 C C . PRO A 1 208 ? 0.056 16.097 15.292 1.00 42.00 208 PRO A C 1
ATOM 1674 O O . PRO A 1 208 ? -1.161 16.218 15.320 1.00 42.00 208 PRO A O 1
ATOM 1677 N N . SER A 1 209 ? 0.824 16.527 16.292 1.00 45.22 209 SER A N 1
ATOM 1678 C CA . SER A 1 209 ? 0.329 16.873 17.628 1.00 45.22 209 SER A CA 1
ATOM 1679 C C . SER A 1 209 ? -0.474 18.174 17.633 1.00 45.22 209 SER A C 1
ATOM 1681 O O . SER A 1 209 ? -1.091 18.503 18.638 1.00 45.22 209 SER A O 1
ATOM 1683 N N . GLY A 1 210 ? -0.527 18.869 16.492 1.00 40.97 210 GLY A N 1
ATOM 1684 C CA . GLY A 1 210 ? -1.341 20.060 16.255 1.00 40.97 210 GLY A CA 1
ATOM 1685 C C . GLY A 1 210 ? -2.608 19.849 15.416 1.00 40.97 210 GLY A C 1
ATOM 1686 O O . GLY A 1 210 ? -3.321 20.820 15.195 1.00 40.97 210 GLY A O 1
ATOM 1687 N N . LEU A 1 211 ? -2.917 18.631 14.944 1.00 43.69 211 LEU A N 1
ATOM 1688 C CA . LEU A 1 211 ? -4.159 18.357 14.189 1.00 43.69 211 LEU A CA 1
ATOM 1689 C C . LEU A 1 211 ? -5.248 17.651 15.016 1.00 43.69 211 LEU A C 1
ATOM 1691 O O . LEU A 1 211 ? -6.364 17.487 14.529 1.00 43.69 211 LEU A O 1
ATOM 1695 N N . TRP A 1 212 ? -4.949 17.243 16.255 1.00 48.44 212 TRP A N 1
ATOM 1696 C CA . TRP A 1 212 ? -5.861 16.443 17.094 1.00 48.44 212 TRP A CA 1
ATOM 1697 C C . TRP A 1 212 ? -6.472 17.203 18.276 1.00 48.44 212 TRP A C 1
ATOM 1699 O O . TRP A 1 212 ? -7.193 16.613 19.076 1.00 48.44 212 TRP A O 1
ATOM 1709 N N . THR A 1 213 ? -6.240 18.512 18.382 1.00 42.66 213 THR A N 1
ATOM 1710 C CA . THR A 1 213 ? -6.913 19.386 19.355 1.00 42.66 213 THR A CA 1
ATOM 1711 C C . THR A 1 213 ? -7.930 20.279 18.648 1.00 42.66 213 THR A C 1
ATOM 1713 O O . THR A 1 213 ? -7.621 21.420 18.326 1.00 42.66 213 THR A O 1
ATOM 1716 N N . ALA A 1 214 ? -9.113 19.717 18.376 1.00 33.31 214 ALA A N 1
ATOM 1717 C CA . ALA A 1 214 ? -10.419 20.335 18.064 1.00 33.31 214 ALA A CA 1
ATOM 1718 C C . ALA A 1 214 ? -11.137 19.394 17.073 1.00 33.31 214 ALA A C 1
ATOM 1720 O O . ALA A 1 214 ? -10.606 19.094 16.016 1.00 33.31 214 ALA A O 1
ATOM 1721 N N . SER A 1 215 ? -12.327 18.847 17.301 1.00 38.94 215 SER A N 1
ATOM 1722 C CA . SER A 1 215 ? -13.444 19.322 18.097 1.00 38.94 215 SER A CA 1
ATOM 1723 C C . SER A 1 215 ? -14.294 18.121 18.521 1.00 38.94 215 SER A C 1
ATOM 1725 O O . SER A 1 215 ? -14.913 17.462 17.687 1.00 38.94 215 SER A O 1
ATOM 1727 N N . THR A 1 216 ? -14.349 17.864 19.825 1.00 43.59 216 THR A N 1
ATOM 1728 C CA . THR A 1 216 ? -15.445 17.124 20.457 1.00 43.59 216 THR A CA 1
ATOM 1729 C C . THR A 1 216 ? -16.185 18.125 21.334 1.00 43.59 216 THR A C 1
ATOM 1731 O O . THR A 1 216 ? -15.966 18.192 22.538 1.00 43.59 216 THR A O 1
ATOM 1734 N N . ALA A 1 217 ? -17.015 18.970 20.724 1.00 34.31 217 ALA A N 1
ATOM 1735 C CA . ALA A 1 217 ? -17.921 19.845 21.461 1.00 34.31 217 ALA A CA 1
ATOM 1736 C C . ALA A 1 217 ? -19.152 20.195 20.617 1.00 34.31 217 ALA A C 1
ATOM 1738 O O . ALA A 1 217 ? -19.210 21.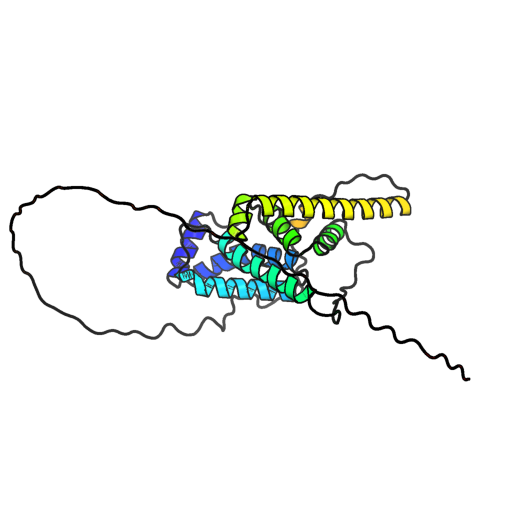234 19.971 1.00 34.31 217 ALA A O 1
ATOM 1739 N N . ALA A 1 218 ? -20.155 19.319 20.651 1.00 32.84 218 ALA A N 1
ATOM 1740 C CA . ALA A 1 218 ? -21.556 19.724 20.568 1.00 32.84 218 ALA A CA 1
ATOM 1741 C C . ALA A 1 218 ? -22.431 18.617 21.161 1.00 32.84 218 ALA A C 1
ATOM 1743 O O . ALA A 1 218 ? -22.977 17.760 20.468 1.00 32.84 218 ALA A O 1
ATOM 1744 N N . ALA A 1 219 ? -22.556 18.661 22.484 1.00 35.41 219 ALA A N 1
ATOM 1745 C CA . ALA A 1 219 ? -23.704 18.110 23.172 1.00 35.41 219 ALA A CA 1
ATOM 1746 C C . ALA A 1 219 ? -24.994 18.709 22.579 1.00 35.41 219 ALA A C 1
ATOM 1748 O O . ALA A 1 219 ? -25.121 19.927 22.455 1.00 35.41 219 ALA A O 1
ATOM 1749 N N . ARG A 1 220 ? -25.979 17.862 22.273 1.00 39.12 220 ARG A N 1
ATOM 1750 C CA . ARG A 1 220 ? -27.392 18.239 22.384 1.00 39.12 220 ARG A CA 1
ATOM 1751 C C . ARG A 1 220 ? -28.092 17.226 23.266 1.00 39.12 220 ARG A C 1
ATOM 1753 O O . ARG A 1 220 ? -28.478 16.143 22.841 1.00 39.12 220 ARG A O 1
ATOM 1760 N N . SER A 1 221 ? -28.212 17.628 24.521 1.00 38.62 221 SER A N 1
ATOM 1761 C CA . SER A 1 221 ? -29.282 17.239 25.418 1.00 38.62 221 SER A CA 1
ATOM 1762 C C . SER A 1 221 ? -30.631 17.750 24.892 1.00 38.62 221 SER A C 1
ATOM 1764 O O . SER A 1 221 ? -30.711 18.796 24.247 1.00 38.62 221 SER A O 1
ATOM 1766 N N . GLY A 1 222 ? -31.697 17.022 25.230 1.00 32.31 222 GLY A N 1
ATOM 1767 C CA . GLY A 1 222 ? -33.055 17.562 25.289 1.00 32.31 222 GLY A CA 1
ATOM 1768 C C . GLY A 1 222 ? -34.080 16.865 24.399 1.00 32.31 222 GLY A C 1
ATOM 1769 O O . GLY A 1 222 ? -34.377 17.341 23.308 1.00 32.31 222 GLY A O 1
ATOM 1770 N N . ARG A 1 223 ? -34.741 15.831 24.928 1.00 38.50 223 ARG A N 1
ATOM 1771 C CA . ARG A 1 223 ? -36.083 15.962 25.536 1.00 38.50 223 ARG A CA 1
ATOM 1772 C C . ARG A 1 223 ? -36.575 14.597 26.017 1.00 38.50 223 ARG A C 1
ATOM 1774 O O . ARG A 1 223 ? -36.517 13.613 25.291 1.00 38.50 223 ARG A O 1
ATOM 1781 N N . GLY A 1 224 ? -37.022 14.567 27.269 1.00 31.78 224 GLY A N 1
ATOM 1782 C CA . GLY A 1 224 ? -37.688 13.420 27.864 1.00 31.78 224 GLY A CA 1
ATOM 1783 C C . GLY A 1 224 ? -39.139 13.304 27.411 1.00 31.78 224 GLY A C 1
ATOM 1784 O O . GLY A 1 224 ? -39.785 14.303 27.101 1.00 31.78 224 GLY A O 1
ATOM 1785 N N . CYS A 1 225 ? -39.650 12.078 27.453 1.00 34.06 225 CYS A N 1
ATOM 1786 C CA . CYS A 1 225 ? -41.071 11.799 27.588 1.00 34.06 225 CYS A CA 1
ATOM 1787 C C . CYS A 1 225 ? -41.226 10.701 28.645 1.00 34.06 225 CYS A C 1
ATOM 1789 O O . CYS A 1 225 ? -40.769 9.574 28.478 1.00 34.06 225 CYS A O 1
ATOM 1791 N N . THR A 1 226 ? -41.823 11.088 29.763 1.00 38.50 226 THR A N 1
ATOM 1792 C CA . THR A 1 226 ? -42.404 10.232 30.796 1.00 38.50 226 THR A CA 1
ATOM 1793 C C . THR A 1 226 ? -43.781 9.731 30.348 1.00 38.50 226 THR A C 1
ATOM 1795 O O . THR A 1 226 ? -44.495 10.469 29.674 1.00 38.50 226 THR A O 1
ATOM 1798 N N . GLY A 1 227 ? -44.187 8.540 30.802 1.00 31.39 227 GLY A N 1
ATOM 1799 C CA . GLY A 1 227 ? -45.569 8.032 30.715 1.00 31.39 227 GLY A CA 1
ATOM 1800 C C . GLY A 1 227 ? -45.624 6.610 30.148 1.00 31.39 227 GLY A C 1
ATOM 1801 O O . GLY A 1 227 ? -45.532 6.429 28.945 1.00 31.39 227 GLY A O 1
ATOM 1802 N N . SER A 1 228 ? -45.501 5.574 30.979 1.00 32.06 228 SER A N 1
ATOM 1803 C CA . SER A 1 228 ? -46.572 4.890 31.732 1.00 32.06 228 SER A CA 1
ATOM 1804 C C . SER A 1 228 ? -47.325 3.824 30.914 1.00 32.06 228 SER A C 1
ATOM 1806 O O . SER A 1 228 ? -48.077 4.124 29.997 1.00 32.06 228 SER A O 1
ATOM 1808 N N . SER A 1 229 ? -47.062 2.572 31.298 1.00 32.88 229 SER A N 1
ATOM 1809 C CA . SER A 1 229 ? -47.989 1.448 31.519 1.00 32.88 229 SER A CA 1
ATOM 1810 C C . SER A 1 229 ? -49.311 1.383 30.738 1.00 32.88 229 SER A C 1
ATOM 1812 O O . SER A 1 229 ? -50.215 2.173 30.983 1.00 32.88 229 SER A O 1
ATOM 1814 N N . SER A 1 230 ? -49.505 0.300 29.976 1.00 34.47 230 SER A N 1
ATOM 1815 C CA . SER A 1 230 ? -50.783 -0.431 29.964 1.00 34.47 230 SER A CA 1
ATOM 1816 C C . SER A 1 230 ? -50.623 -1.845 29.392 1.00 34.47 230 SER A C 1
ATOM 1818 O O . SER A 1 230 ? -50.252 -2.050 28.238 1.00 34.47 230 SER A O 1
ATOM 1820 N N . THR A 1 231 ? -50.900 -2.823 30.246 1.00 38.62 231 THR A N 1
ATOM 1821 C CA . THR A 1 231 ? -51.193 -4.228 29.955 1.00 38.62 231 THR A CA 1
ATOM 1822 C C . THR A 1 231 ? -52.544 -4.372 29.254 1.00 38.62 231 THR A C 1
ATOM 1824 O O . THR A 1 231 ? -53.549 -3.938 29.805 1.00 38.62 231 THR A O 1
ATOM 1827 N N . ALA A 1 232 ? -52.609 -5.114 28.145 1.00 35.47 232 ALA A N 1
ATOM 1828 C CA . ALA A 1 232 ? -53.820 -5.842 27.763 1.00 35.47 232 ALA A CA 1
ATOM 1829 C C . ALA A 1 232 ? -53.497 -7.041 26.859 1.00 35.47 232 ALA A C 1
ATOM 1831 O O . ALA A 1 232 ? -52.617 -7.007 26.005 1.00 35.47 232 ALA A O 1
ATOM 1832 N N . ARG A 1 233 ? -54.231 -8.117 27.117 1.00 36.03 233 ARG A N 1
ATOM 1833 C CA . ARG A 1 233 ? -54.131 -9.485 26.608 1.00 36.03 233 ARG A CA 1
ATOM 1834 C C . ARG A 1 233 ? -55.303 -9.719 25.643 1.00 36.03 233 ARG A C 1
ATOM 1836 O O . ARG A 1 233 ? -56.414 -9.343 25.990 1.00 36.03 233 ARG A O 1
ATOM 1843 N N . SER A 1 234 ? -55.087 -10.359 24.494 1.00 36.59 234 SER A N 1
ATOM 1844 C CA . SER A 1 234 ? -56.062 -11.217 23.769 1.00 36.59 234 SER A CA 1
ATOM 1845 C C . SER A 1 234 ? -55.354 -11.816 22.537 1.00 36.59 234 SER A C 1
ATOM 1847 O O . SER A 1 234 ? -54.706 -11.094 21.790 1.00 36.59 234 SER A O 1
ATOM 1849 N N . THR A 1 235 ? -55.065 -13.123 22.492 1.00 39.66 235 THR A N 1
ATOM 1850 C CA . THR A 1 235 ? -55.881 -14.248 21.963 1.00 39.66 235 THR A CA 1
ATOM 1851 C C . THR A 1 235 ? -56.362 -14.056 20.515 1.00 39.66 235 THR A C 1
ATOM 1853 O O . THR A 1 235 ? -57.032 -13.077 20.227 1.00 39.66 235 THR A O 1
ATOM 1856 N N . GLY A 1 236 ? -55.968 -15.008 19.644 1.00 35.12 236 GLY A N 1
ATOM 1857 C CA . GLY A 1 236 ? -56.056 -15.017 18.166 1.00 35.12 236 GLY A CA 1
ATOM 1858 C C . GLY A 1 236 ? -57.476 -15.057 17.555 1.00 35.12 236 GLY A C 1
ATOM 1859 O O . GLY A 1 236 ? -58.408 -14.668 18.252 1.00 35.12 236 GLY A O 1
ATOM 1860 N N . PRO A 1 237 ? -57.694 -15.532 16.298 1.00 48.44 237 PRO A N 1
ATOM 1861 C CA . PRO A 1 237 ? -56.934 -16.577 15.586 1.00 48.44 237 PRO A CA 1
ATOM 1862 C C . PRO A 1 237 ? -56.603 -16.305 14.085 1.00 48.44 237 PRO A C 1
ATOM 1864 O O . PRO A 1 237 ? -57.118 -15.391 13.450 1.00 48.44 237 PRO A O 1
ATOM 1867 N N . ALA A 1 238 ? -55.729 -17.150 13.519 1.00 38.16 238 ALA A N 1
ATOM 1868 C CA . ALA A 1 238 ? -55.582 -17.443 12.076 1.00 38.16 238 ALA A CA 1
ATOM 1869 C C . ALA A 1 238 ? -56.727 -18.401 11.616 1.00 38.16 238 ALA A C 1
ATOM 1871 O O . ALA A 1 238 ? -57.493 -18.792 12.496 1.00 38.16 238 ALA A O 1
ATOM 1872 N N . PRO A 1 239 ? -56.860 -18.902 10.356 1.00 55.97 239 PRO A N 1
ATOM 1873 C CA . PRO A 1 239 ? -55.958 -18.832 9.189 1.00 55.97 239 PRO A CA 1
ATOM 1874 C C . PRO A 1 239 ? -56.654 -18.647 7.808 1.00 55.97 239 PRO A C 1
ATOM 1876 O O . PRO A 1 239 ? -57.857 -18.825 7.671 1.00 55.97 239 PRO A O 1
ATOM 1879 N N . ALA A 1 240 ? -55.879 -18.429 6.735 1.00 37.72 240 ALA A N 1
ATOM 1880 C CA . ALA A 1 240 ? -56.257 -18.884 5.387 1.00 37.72 240 ALA A CA 1
ATOM 1881 C C . ALA A 1 240 ? -55.028 -19.052 4.473 1.00 37.72 240 ALA A C 1
ATOM 1883 O O . ALA A 1 240 ? -54.198 -18.157 4.335 1.00 37.72 240 ALA A O 1
ATOM 1884 N N . ARG A 1 241 ? -54.922 -20.245 3.876 1.00 37.97 241 ARG A N 1
ATOM 1885 C CA . ARG A 1 241 ? -53.994 -20.647 2.804 1.00 37.97 241 ARG A CA 1
ATOM 1886 C C . ARG A 1 241 ? -54.571 -20.289 1.419 1.00 37.97 241 ARG A C 1
ATOM 1888 O O . ARG A 1 241 ? -55.742 -19.945 1.335 1.00 37.97 241 ARG A O 1
ATOM 1895 N N . CYS A 1 242 ? -53.742 -20.515 0.384 1.00 32.75 242 CYS A N 1
ATOM 1896 C CA . CYS A 1 242 ? -53.941 -20.483 -1.088 1.00 32.75 242 CYS A CA 1
ATOM 1897 C C . CYS A 1 242 ? -53.140 -19.324 -1.700 1.00 32.75 242 CYS A C 1
ATOM 1899 O O . CYS A 1 242 ? -53.311 -18.193 -1.284 1.00 32.75 242 CYS A O 1
ATOM 1901 N N . GLY A 1 243 ? -52.235 -19.452 -2.669 1.00 35.50 243 GLY A N 1
ATOM 1902 C CA . GLY A 1 243 ? -51.760 -20.502 -3.578 1.00 35.50 243 GLY A CA 1
ATOM 1903 C C . GLY A 1 243 ? -50.993 -19.767 -4.715 1.00 35.50 243 GLY A C 1
ATOM 1904 O O . GLY A 1 243 ? -51.216 -18.570 -4.889 1.00 35.50 243 GLY A O 1
ATOM 1905 N N . PRO A 1 244 ? -50.064 -20.393 -5.465 1.00 57.75 244 PRO A N 1
ATOM 1906 C CA . PRO A 1 244 ? -49.141 -19.679 -6.360 1.00 57.75 244 PRO A CA 1
ATOM 1907 C C . PRO A 1 244 ? -49.582 -19.689 -7.839 1.00 57.75 244 PRO A C 1
ATOM 1909 O O . PRO A 1 244 ? -50.059 -20.712 -8.324 1.00 57.75 244 PRO A O 1
ATOM 1912 N N . ARG A 1 245 ? -49.360 -18.583 -8.572 1.00 33.47 245 ARG A N 1
ATOM 1913 C CA . ARG A 1 245 ? -49.254 -18.432 -10.056 1.00 33.47 245 ARG A CA 1
ATOM 1914 C C . ARG A 1 245 ? -49.192 -16.917 -10.359 1.00 33.47 245 ARG A C 1
ATOM 1916 O O . ARG A 1 245 ? -49.778 -16.153 -9.616 1.00 33.47 245 ARG A O 1
ATOM 1923 N N . ALA A 1 246 ? -48.507 -16.367 -11.361 1.00 35.66 246 ALA A N 1
ATOM 1924 C CA . ALA A 1 246 ? -48.105 -16.873 -12.664 1.00 35.66 246 ALA A CA 1
ATOM 1925 C C . ALA A 1 246 ? -46.873 -16.108 -13.207 1.00 35.66 246 ALA A C 1
ATOM 1927 O O . ALA A 1 246 ? -46.663 -14.939 -12.894 1.00 35.66 246 ALA A O 1
ATOM 1928 N N . LYS A 1 247 ? -46.101 -16.767 -14.081 1.00 42.09 247 LYS A N 1
ATOM 1929 C CA . LYS A 1 247 ? -45.261 -16.109 -15.098 1.00 42.09 247 LYS A CA 1
ATOM 1930 C C . LYS A 1 247 ? -46.151 -15.668 -16.268 1.00 42.09 247 LYS A C 1
ATOM 1932 O O . LYS A 1 247 ? -47.164 -16.323 -16.517 1.00 42.09 247 LYS A O 1
ATOM 1937 N N . PRO A 1 248 ? -45.684 -14.713 -17.083 1.00 46.69 248 PRO A N 1
ATOM 1938 C CA . PRO A 1 248 ? -45.602 -15.025 -18.505 1.00 46.69 248 PRO A CA 1
ATOM 1939 C C . PRO A 1 248 ? -44.239 -14.680 -19.122 1.00 46.69 248 PRO A C 1
ATOM 1941 O O . PRO A 1 248 ? -43.624 -13.650 -18.862 1.00 46.69 248 PRO A O 1
ATOM 1944 N N . SER A 1 249 ? -43.793 -15.606 -19.969 1.00 37.09 249 SER A N 1
ATOM 1945 C CA . SER A 1 249 ? -42.916 -15.409 -21.126 1.00 37.09 249 SER A CA 1
ATOM 1946 C C . SER A 1 249 ? -43.447 -14.267 -22.014 1.00 37.09 249 SER A C 1
ATOM 1948 O O . SER A 1 249 ? -44.653 -14.065 -22.093 1.00 37.09 249 SER A O 1
ATOM 1950 N N . THR A 1 250 ? -42.650 -13.523 -22.783 1.00 36.38 250 THR A N 1
ATOM 1951 C CA . THR A 1 250 ? -42.092 -13.965 -24.075 1.00 36.38 250 THR A CA 1
ATOM 1952 C C . THR A 1 250 ? -41.320 -12.795 -24.717 1.00 36.38 250 THR A C 1
ATOM 1954 O O . THR A 1 250 ? -41.719 -11.647 -24.572 1.00 36.38 250 THR A O 1
ATOM 1957 N N . ARG A 1 251 ? -40.223 -13.146 -25.408 1.00 37.81 251 ARG A N 1
ATOM 1958 C CA . ARG A 1 251 ? -39.469 -12.497 -26.512 1.00 37.81 251 ARG A CA 1
ATOM 1959 C C . ARG A 1 251 ? -39.862 -11.078 -26.960 1.00 37.81 251 ARG A C 1
ATOM 1961 O O . ARG A 1 251 ? -41.024 -10.829 -27.232 1.00 37.81 251 ARG A O 1
ATOM 1968 N N . LEU A 1 252 ? -38.845 -10.298 -27.349 1.00 37.56 252 LEU A N 1
ATOM 1969 C CA . LEU A 1 252 ? -38.585 -9.961 -28.763 1.00 37.56 252 LEU A CA 1
ATOM 1970 C C . LEU A 1 252 ? -37.177 -9.358 -28.950 1.00 37.56 252 LEU A C 1
ATOM 1972 O O . LEU A 1 252 ? -36.761 -8.440 -28.254 1.00 37.56 252 LEU A O 1
ATOM 1976 N N . ARG A 1 253 ? -36.451 -9.940 -29.908 1.00 39.44 253 ARG A N 1
ATOM 1977 C CA . ARG A 1 253 ? -35.259 -9.431 -30.609 1.00 39.44 253 ARG A CA 1
ATOM 1978 C C . ARG A 1 253 ? -35.771 -8.901 -31.960 1.00 39.44 253 ARG A C 1
ATOM 1980 O O . ARG A 1 253 ? -36.706 -9.514 -32.478 1.00 39.44 253 ARG A O 1
ATOM 1987 N N . PRO A 1 254 ? -35.201 -7.832 -32.534 1.00 49.09 254 PRO A N 1
ATOM 1988 C CA . PRO A 1 254 ? -34.395 -7.981 -33.769 1.00 49.09 254 PRO A CA 1
ATOM 1989 C C . PRO A 1 254 ? -33.154 -7.043 -33.760 1.00 49.09 254 PRO A C 1
ATOM 1991 O O . PRO A 1 254 ? -33.181 -5.992 -33.136 1.00 49.09 254 PRO A O 1
ATOM 1994 N N . THR A 1 255 ? -31.945 -7.443 -34.196 1.00 37.22 255 THR A N 1
ATOM 1995 C CA . THR A 1 255 ? -31.381 -7.337 -35.578 1.00 37.22 255 THR A CA 1
ATOM 1996 C C . THR A 1 255 ? -31.686 -5.990 -36.257 1.00 37.22 255 THR A C 1
ATOM 1998 O O . THR A 1 255 ? -32.851 -5.657 -36.374 1.00 37.22 255 THR A O 1
ATOM 2001 N N . GLY A 1 256 ? -30.774 -5.178 -36.798 1.00 33.78 256 GLY A N 1
ATOM 2002 C CA . GLY A 1 256 ? -29.354 -5.270 -37.152 1.00 33.78 256 GLY A CA 1
ATOM 2003 C C . GLY A 1 256 ? -28.983 -4.075 -38.069 1.00 33.78 256 GLY A C 1
ATOM 2004 O O . GLY A 1 256 ? -29.817 -3.195 -38.264 1.00 33.78 256 GLY A O 1
ATOM 2005 N N . ARG A 1 257 ? -27.785 -4.139 -38.683 1.00 37.56 257 ARG A N 1
ATOM 2006 C CA . ARG A 1 257 ? -27.160 -3.256 -39.713 1.00 37.56 257 ARG A CA 1
ATOM 2007 C C . ARG A 1 257 ? -26.502 -1.968 -39.188 1.00 37.56 257 ARG A C 1
ATOM 2009 O O . ARG A 1 257 ? -27.132 -1.225 -38.458 1.00 37.56 257 ARG A O 1
ATOM 2016 N N . SER A 1 258 ? -25.212 -1.669 -39.403 1.00 38.03 258 SER A N 1
ATOM 2017 C CA . SER A 1 258 ? -24.268 -1.795 -40.546 1.00 38.03 258 SER A CA 1
ATOM 2018 C C . SER A 1 258 ? -24.451 -0.738 -41.645 1.00 38.03 258 SER A C 1
ATOM 2020 O O . SER A 1 258 ? -25.325 -0.880 -42.494 1.00 38.03 258 SER A O 1
ATOM 2022 N N . ALA A 1 259 ? -23.552 0.251 -41.639 1.00 39.06 259 ALA A N 1
ATOM 2023 C CA . ALA A 1 259 ? -23.049 1.089 -42.743 1.00 39.06 259 ALA A CA 1
ATOM 2024 C C . ALA A 1 259 ? -21.735 1.697 -42.190 1.00 39.06 259 ALA A C 1
ATOM 2026 O O . ALA A 1 259 ? -21.753 2.171 -41.058 1.00 39.06 259 ALA A O 1
ATOM 2027 N N . THR A 1 260 ? -20.518 1.602 -42.733 1.00 40.22 260 THR A N 1
ATOM 2028 C CA . THR A 1 260 ? -19.940 1.586 -44.092 1.00 40.22 260 THR A CA 1
ATOM 2029 C C . THR A 1 260 ? -20.208 2.836 -44.920 1.00 40.22 260 THR A C 1
ATOM 2031 O O . THR A 1 260 ? -21.206 2.891 -45.621 1.00 40.22 260 THR A O 1
ATOM 2034 N N . THR A 1 261 ? -19.263 3.780 -44.848 1.00 40.09 261 THR A N 1
ATOM 2035 C CA . THR A 1 261 ? -18.870 4.823 -45.827 1.00 40.09 261 THR A CA 1
ATOM 2036 C C . THR A 1 261 ? -17.795 5.676 -45.135 1.00 40.09 261 THR A C 1
ATOM 2038 O O . THR A 1 261 ? -17.911 5.901 -43.938 1.00 40.09 261 THR A O 1
ATOM 2041 N N . SER A 1 262 ? -16.742 6.231 -45.722 1.00 37.38 262 SER A N 1
ATOM 2042 C CA . SER A 1 262 ? -16.126 6.168 -47.043 1.00 37.38 262 SER A CA 1
ATOM 2043 C C . SER A 1 262 ? -14.763 6.854 -46.897 1.00 37.38 262 SER A C 1
ATOM 2045 O O . SER A 1 262 ? -14.603 7.794 -46.120 1.00 37.38 262 SER A O 1
ATOM 2047 N N . SER A 1 263 ? -13.789 6.377 -47.656 1.00 37.66 263 SER A N 1
ATOM 2048 C CA . SER A 1 263 ? -12.515 7.027 -47.946 1.00 37.66 263 SER A CA 1
ATOM 2049 C C . SER A 1 263 ? -12.708 8.384 -48.633 1.00 37.66 263 SER A C 1
ATOM 2051 O O . SER A 1 263 ? -13.466 8.461 -49.598 1.00 37.66 263 SER A O 1
ATOM 2053 N N . CYS A 1 264 ? -11.952 9.403 -48.216 1.00 35.50 264 CYS A N 1
ATOM 2054 C CA . CYS A 1 264 ? -11.680 10.587 -49.029 1.00 35.50 264 CYS A CA 1
ATOM 2055 C C . CYS A 1 264 ? -10.171 10.859 -49.050 1.00 35.50 264 CYS A C 1
ATOM 2057 O O . CYS A 1 264 ? -9.555 11.209 -48.046 1.00 35.50 264 CYS A O 1
ATOM 2059 N N . THR A 1 265 ? -9.594 10.631 -50.222 1.00 39.16 265 THR A N 1
ATOM 2060 C CA . THR A 1 265 ? -8.282 11.071 -50.694 1.00 39.16 265 THR A CA 1
ATOM 2061 C C . THR A 1 265 ? -8.241 12.589 -50.850 1.00 39.16 265 THR A C 1
ATOM 2063 O O . THR A 1 265 ? -9.113 13.137 -51.516 1.00 39.16 265 THR A O 1
ATOM 2066 N N . SER A 1 266 ? -7.172 13.232 -50.375 1.00 40.28 266 SER A N 1
ATOM 2067 C CA . SER A 1 266 ? -6.709 14.513 -50.923 1.00 40.28 266 SER A CA 1
ATOM 2068 C C . SER A 1 266 ? -5.198 14.473 -51.100 1.00 40.28 266 SER A C 1
ATOM 2070 O O . SER A 1 266 ? -4.426 14.458 -50.145 1.00 40.28 266 SER A O 1
ATOM 2072 N N . SER A 1 267 ? -4.822 14.417 -52.371 1.00 34.22 267 SER A N 1
ATOM 2073 C CA . SER A 1 267 ? -3.491 14.645 -52.908 1.00 34.22 267 SER A CA 1
ATOM 2074 C C . SER A 1 267 ? -3.327 16.148 -53.144 1.00 34.22 267 SER A C 1
ATOM 2076 O O . SER A 1 267 ? -4.193 16.757 -53.768 1.00 34.22 267 SER A O 1
ATOM 2078 N N . ALA A 1 268 ? -2.230 16.741 -52.678 1.00 41.56 268 ALA A N 1
ATOM 2079 C CA . ALA A 1 268 ? -1.727 18.012 -53.193 1.00 41.56 268 ALA A CA 1
ATOM 2080 C C . ALA A 1 268 ? -0.198 18.018 -53.087 1.00 41.56 268 ALA A C 1
ATOM 2082 O O . ALA A 1 268 ? 0.383 18.066 -52.005 1.00 41.56 268 ALA A O 1
ATOM 2083 N N . ALA A 1 269 ? 0.431 17.900 -54.251 1.00 41.31 269 ALA A N 1
ATOM 2084 C CA . ALA A 1 269 ? 1.853 18.069 -54.482 1.00 41.31 269 ALA A CA 1
ATOM 2085 C C . ALA A 1 269 ? 2.216 19.558 -54.664 1.00 41.31 269 ALA A C 1
ATOM 2087 O O . ALA A 1 269 ? 1.333 20.394 -54.848 1.00 41.31 269 ALA A O 1
ATOM 2088 N N . SER A 1 270 ? 3.531 19.813 -54.785 1.00 38.75 270 SER A N 1
ATOM 2089 C CA . SER A 1 270 ? 4.209 21.053 -55.230 1.00 38.75 270 SER A CA 1
ATOM 2090 C C . SER A 1 270 ? 4.537 22.046 -54.089 1.00 38.75 270 SER A C 1
ATOM 2092 O O . SER A 1 270 ? 3.650 22.415 -53.341 1.00 38.75 270 SER A O 1
ATOM 2094 N N . ARG A 1 271 ? 5.766 22.550 -53.866 1.00 46.53 271 ARG A N 1
ATOM 2095 C CA . ARG A 1 271 ? 6.971 22.718 -54.709 1.00 46.53 271 ARG A CA 1
ATOM 2096 C C . ARG A 1 271 ? 8.256 22.741 -53.861 1.00 46.53 271 ARG A C 1
ATOM 2098 O O . ARG A 1 271 ? 8.235 23.121 -52.696 1.00 46.53 271 ARG A O 1
ATOM 2105 N N . ARG A 1 272 ? 9.371 22.383 -54.507 1.00 46.28 272 ARG A N 1
ATOM 2106 C CA . ARG A 1 272 ? 10.752 22.726 -54.126 1.00 46.28 272 ARG A CA 1
ATOM 2107 C C . ARG A 1 272 ? 11.060 24.177 -54.531 1.00 46.28 272 ARG A C 1
ATOM 2109 O O . ARG A 1 272 ? 10.682 24.548 -55.637 1.00 46.28 272 ARG A O 1
ATOM 2116 N N . SER A 1 273 ? 11.819 24.883 -53.694 1.00 46.38 273 SER A N 1
ATOM 2117 C CA . SER A 1 273 ? 12.799 25.944 -54.014 1.00 46.38 273 SER A CA 1
ATOM 2118 C C . SER A 1 273 ? 13.826 25.880 -52.867 1.00 46.38 273 SER A C 1
ATOM 2120 O O . SER A 1 273 ? 13.417 25.979 -51.718 1.00 46.38 273 SER A O 1
ATOM 2122 N N . THR A 1 274 ? 15.071 25.408 -53.005 1.00 53.00 274 THR A N 1
ATOM 2123 C CA . THR A 1 274 ? 16.258 26.087 -53.570 1.00 53.00 274 THR A CA 1
ATOM 2124 C C . THR A 1 274 ? 16.229 27.606 -53.469 1.00 53.00 274 THR A C 1
ATOM 2126 O O . THR A 1 274 ? 15.631 28.233 -54.331 1.00 53.00 274 THR A O 1
ATOM 2129 N N . GLU A 1 275 ? 16.933 28.164 -52.476 1.00 54.03 275 GLU A N 1
ATOM 2130 C CA . GLU A 1 275 ? 17.937 29.224 -52.670 1.00 54.03 275 GLU A CA 1
ATOM 2131 C C . GLU A 1 275 ? 18.785 29.461 -51.401 1.00 54.03 275 GLU A C 1
ATOM 2133 O O . GLU A 1 275 ? 18.235 29.577 -50.313 1.00 54.03 275 GLU A O 1
ATOM 2138 N N . ARG A 1 276 ? 20.109 29.493 -51.632 1.00 52.53 276 ARG A N 1
ATOM 2139 C CA . ARG A 1 276 ? 21.255 30.054 -50.877 1.00 52.53 276 ARG A CA 1
ATOM 2140 C C . ARG A 1 276 ? 21.403 29.855 -49.367 1.00 52.53 276 ARG A C 1
ATOM 2142 O O . ARG A 1 276 ? 20.667 30.487 -48.586 1.00 52.53 276 ARG A O 1
#

Foldseek 3Di:
DQDDLVLLLVLLVVVLVVDPVSLVSVCVRQLQLLLLLLCLLQVDNVRSNVLSVVLSVVCSVCSNVDDSVDRPNLQSSLSSLVSSLVVNVVVVPDPPDDPPPDPDPPDDDLLVVLSVQLNVDRSQLSNLCSCCLVVVDDLVSVCVSNVHPSVVSVVSPVVSVVSSVVSSVVVVVVVCVVPVDDDDDDDDCVSSVDPDPPPPDDDPPPPNPVPPPDDPDDDDDDDDDDDDDDDDDDDDDDDDDDDDDDDDDDDDDDDDDDDDDDDDDDDDDDDDDDDD

Secondary structure (DSSP, 8-state):
-PPPHHHHHHHHHHHHTT-HHHHHHHHHHHHHHHHHHHHHHH--HHHHHHHHHHHHHHHHHHHTT--TTS-HHHHHHHHHHHHHHHHHHHHHTS-SS--------SS--HHHHHHHHHHTS-HHHHHHHHHHHTS---HHHHHHHHT--HHHHHHHHHHHHHHHHHHHHHHHHHHHHHH------PPPGGGGGSPPP--S--S--S--TTSSSS--------------------------------------------------------------

Sequence (276 aa):
MAGSGRDERAWVRRAQAGSQTDFEALFRAHWGPAYRAAYLVVRDAAAAEDIAQEGFIAAVRALDRFDRRRPFGPWLHRIVVNRAIDWARARALRPEGEAVDAPAPDRPERDDELLHELGRLTPEHRAVIVLRYLLEYTPGEIAELLELPRGTVNSRLRRGLDSLKERLERISRRSSARTGAPRTARPTWSFVMRPLPRTSRRKDSSPPSGLWTASTAAARSGRGCTGSSSTARSTGPAPARCGPRAKPSTRLRPTGRSATTSSCTSSAASRRSTER

Radius of gyration: 30.35 Å; chains: 1; bounding box: 93×51×87 Å